Protein AF-0000000074473625 (afdb_homodimer)

Radius of gyration: 20.92 Å; Cα contacts (8 Å, |Δi|>4): 698; chains: 2; bounding box: 48×66×51 Å

Secondary structure (DSSP, 8-state):
---SSHHHHHHHT-EEEEEEEEEEETTSPPPEEEEEEEEEEEPPTTSSS--EEEEEEEEETTEEEEEEEEEE-TTSSEEEEEETTTEEEEEEEEE-TTS-EEEEEE-TTS-EEEEEEEEEETTEEEEEEEEEETTEEEEEEEEEEEE-----/---SSHHHHHHHT-EEEEEEEEEEETTSPPPEEEEEEEEEEEPPTTSSS--EEEEEEEEETTEEEEEEEEEE-TTSSEEEEEETTTEEEEEEEEE-TTS-EEEEEE-TTS-EEEEEEEEEETTEEEEEEEEEETTEEEEEEEEEEEE-----

Nearest PDB structures (foldseek):
  3bdr-assembly1_A-2  TM=7.628E-01  e=2.185E-09  Synechococcus elongatus
  2o62-assembly2_B  TM=7.357E-01  e=1.057E-05  Nostoc punctiforme PCC 73102
  2o62-assembly1_A  TM=7.410E-01  e=2.495E-05  Nostoc punctiforme PCC 73102
  7sfn-assembly1_B  TM=7.545E-01  e=1.978E-04  Streptomyces avermitilis
  8ah9-assembly1_A  TM=6.131E-01  e=4.667E-04  synthetic construct

Organism: NCBI:txid1188229

pLDDT: mean 89.16, std 11.55, range [40.56, 98.06]

Structure (mmCIF, N/CA/C/O backbone):
data_AF-0000000074473625-model_v1
#
loop_
_entity.id
_entity.type
_entity.pdbx_description
1 polymer 'Chromophore lyase CpcS/CpeS'
#
loop_
_atom_site.group_PDB
_atom_site.id
_atom_site.type_symbol
_atom_site.label_atom_id
_atom_site.label_alt_id
_atom_site.label_comp_id
_atom_site.label_asym_id
_atom_site.label_entity_id
_atom_site.label_seq_id
_atom_site.pdbx_PDB_ins_code
_atom_site.Cartn_x
_atom_site.Cartn_y
_atom_site.Cartn_z
_atom_site.occupancy
_atom_site.B_iso_or_equiv
_atom_site.auth_seq_id
_atom_site.auth_comp_id
_atom_site.auth_asym_id
_atom_site.auth_atom_id
_atom_site.pdbx_PDB_model_num
ATOM 1 N N . MET A 1 1 ? 12.305 -0.037 -15.273 1 77.19 1 MET A N 1
ATOM 2 C CA . MET A 1 1 ? 11.93 -1.25 -15.992 1 77.19 1 MET A CA 1
ATOM 3 C C . MET A 1 1 ? 10.523 -1.125 -16.562 1 77.19 1 MET A C 1
ATOM 5 O O . MET A 1 1 ? 9.609 -0.636 -15.891 1 77.19 1 MET A O 1
ATOM 9 N N . GLU A 1 2 ? 10.375 -1.276 -17.859 1 90 2 GLU A N 1
ATOM 10 C CA . GLU A 1 2 ? 9.086 -1.158 -18.547 1 90 2 GLU A CA 1
ATOM 11 C C . GLU A 1 2 ? 8.656 -2.494 -19.141 1 90 2 GLU A C 1
ATOM 13 O O . GLU A 1 2 ? 9.469 -3.207 -19.734 1 90 2 GLU A O 1
ATOM 18 N N . PHE A 1 3 ? 7.434 -2.877 -18.891 1 94.38 3 PHE A N 1
ATOM 19 C CA . PHE A 1 3 ? 6.859 -4.102 -19.438 1 94.38 3 PHE A CA 1
ATOM 20 C C . PHE A 1 3 ? 6.012 -3.801 -20.672 1 94.38 3 PHE A C 1
ATOM 22 O O . PHE A 1 3 ? 5.062 -3.018 -20.609 1 94.38 3 PHE A O 1
ATOM 29 N N . HIS A 1 4 ? 6.301 -4.492 -21.781 1 94.31 4 HIS A N 1
ATOM 30 C CA . HIS A 1 4 ? 5.582 -4.227 -23.031 1 94.31 4 HIS A CA 1
ATOM 31 C C . HIS A 1 4 ? 4.504 -5.273 -23.281 1 94.31 4 HIS A C 1
ATOM 33 O O . HIS A 1 4 ? 3.631 -5.082 -24.125 1 94.31 4 HIS A O 1
ATOM 39 N N . HIS A 1 5 ? 4.602 -6.348 -22.609 1 93.94 5 HIS A N 1
ATOM 40 C CA . HIS A 1 5 ? 3.605 -7.414 -22.672 1 93.94 5 HIS A CA 1
ATOM 41 C C . HIS A 1 5 ? 3.32 -7.984 -21.281 1 93.94 5 HIS A C 1
ATOM 43 O O . HIS A 1 5 ? 4.23 -8.125 -20.469 1 93.94 5 HIS A O 1
ATOM 49 N N . LEU A 1 6 ? 2.064 -8.406 -21.109 1 94.19 6 LEU A N 1
ATOM 50 C CA . LEU A 1 6 ? 1.668 -8.992 -19.828 1 94.19 6 LEU A CA 1
ATOM 51 C C . LEU A 1 6 ? 2.545 -10.195 -19.484 1 94.19 6 LEU A C 1
ATOM 53 O O . LEU A 1 6 ? 2.859 -10.43 -18.312 1 94.19 6 LEU A O 1
ATOM 57 N N . SER A 1 7 ? 2.928 -10.93 -20.484 1 92.81 7 SER A N 1
ATOM 58 C CA . SER A 1 7 ? 3.736 -12.117 -20.25 1 92.81 7 SER A CA 1
ATOM 59 C C . SER A 1 7 ? 5.062 -11.766 -19.594 1 92.81 7 SER A C 1
ATOM 61 O O . SER A 1 7 ? 5.574 -12.531 -18.766 1 92.81 7 SER A O 1
ATOM 63 N N . GLN A 1 8 ? 5.617 -10.602 -19.953 1 94.25 8 GLN A N 1
ATOM 64 C CA . GLN A 1 8 ? 6.863 -10.148 -19.344 1 94.25 8 GLN A CA 1
ATOM 65 C C . GLN A 1 8 ? 6.672 -9.828 -17.875 1 94.25 8 GLN A C 1
ATOM 67 O O . GLN A 1 8 ? 7.52 -10.164 -17.047 1 94.25 8 GLN A O 1
ATOM 72 N N . LEU A 1 9 ? 5.531 -9.164 -17.609 1 96 9 LEU A N 1
ATOM 73 C CA . LEU A 1 9 ? 5.23 -8.82 -16.219 1 96 9 LEU A CA 1
ATOM 74 C C . LEU A 1 9 ? 5.043 -10.078 -15.375 1 96 9 LEU A C 1
ATOM 76 O O . LEU A 1 9 ? 5.594 -10.188 -14.273 1 96 9 LEU A O 1
ATOM 80 N N . LEU A 1 10 ? 4.289 -11.016 -15.898 1 95.88 10 LEU A N 1
ATOM 81 C CA . LEU A 1 10 ? 4.047 -12.266 -15.18 1 95.88 10 LEU A CA 1
ATOM 82 C C . LEU A 1 10 ? 5.352 -13.016 -14.945 1 95.88 10 LEU A C 1
ATOM 84 O O . LEU A 1 10 ? 5.57 -13.562 -13.859 1 95.88 10 LEU A O 1
ATOM 88 N N . ALA A 1 11 ? 6.199 -12.984 -15.938 1 94.75 11 ALA A N 1
ATOM 89 C CA . ALA A 1 11 ? 7.492 -13.648 -15.805 1 94.75 11 ALA A CA 1
ATOM 90 C C . ALA A 1 11 ? 8.344 -12.977 -14.734 1 94.75 11 ALA A C 1
ATOM 92 O O . ALA A 1 11 ? 9.109 -13.641 -14.031 1 94.75 11 ALA A O 1
ATOM 93 N N . HIS A 1 12 ? 8.203 -11.719 -14.617 1 95.88 12 HIS A N 1
ATOM 94 C CA . HIS A 1 12 ? 8.969 -10.969 -13.625 1 95.88 12 HIS A CA 1
ATOM 95 C C . HIS A 1 12 ? 8.555 -11.352 -12.211 1 95.88 12 HIS A C 1
ATOM 97 O O . HIS A 1 12 ? 9.336 -11.18 -11.266 1 95.88 12 HIS A O 1
ATOM 103 N N . HIS A 1 13 ? 7.34 -11.906 -12.023 1 96.94 13 HIS A N 1
ATOM 104 C CA . HIS A 1 13 ? 6.855 -12.352 -10.727 1 96.94 13 HIS A CA 1
ATOM 105 C C . HIS A 1 13 ? 7.395 -13.742 -10.383 1 96.94 13 HIS A C 1
ATOM 107 O O . HIS A 1 13 ? 7.312 -14.18 -9.234 1 96.94 13 HIS A O 1
ATOM 113 N N . TRP A 1 14 ? 7.98 -14.398 -11.414 1 96.44 14 TRP A N 1
ATOM 114 C CA . TRP A 1 14 ? 8.461 -15.75 -11.148 1 96.44 14 TRP A CA 1
ATOM 115 C C . TRP A 1 14 ? 9.539 -15.75 -10.078 1 96.44 14 TRP A C 1
ATOM 117 O O . TRP A 1 14 ? 10.289 -14.773 -9.938 1 96.44 14 TRP A O 1
ATOM 127 N N . GLY A 1 15 ? 9.586 -16.906 -9.336 1 96 15 GLY A N 1
ATOM 128 C CA . GLY A 1 15 ? 10.625 -17.094 -8.328 1 96 15 GLY A CA 1
ATOM 129 C C . GLY A 1 15 ? 10.062 -17.438 -6.957 1 96 15 GLY A C 1
ATOM 130 O O . GLY A 1 15 ? 8.883 -17.75 -6.824 1 96 15 GLY A O 1
ATOM 131 N N . THR A 1 16 ? 10.969 -17.516 -6.023 1 96.12 16 THR A N 1
ATOM 132 C CA . THR A 1 16 ? 10.602 -17.797 -4.637 1 96.12 16 THR A CA 1
ATOM 133 C C . THR A 1 16 ? 10.664 -16.516 -3.803 1 96.12 16 THR A C 1
ATOM 135 O O . THR A 1 16 ? 11.648 -15.773 -3.863 1 96.12 16 THR A O 1
ATOM 138 N N . TRP A 1 17 ? 9.594 -16.266 -3.09 1 96.06 17 TRP A N 1
ATOM 139 C CA . TRP A 1 17 ? 9.438 -15.031 -2.344 1 96.06 17 TRP A CA 1
ATOM 140 C C . TRP A 1 17 ? 9.203 -15.312 -0.863 1 96.06 17 TRP A C 1
ATOM 142 O O . TRP A 1 17 ? 8.383 -16.172 -0.511 1 96.06 17 TRP A O 1
ATOM 152 N N . ILE A 1 18 ? 9.938 -14.625 0.048 1 93.5 18 ILE A N 1
ATOM 153 C CA . ILE A 1 18 ? 9.617 -14.594 1.47 1 93.5 18 ILE A CA 1
ATOM 154 C C . ILE A 1 18 ? 8.578 -13.508 1.737 1 93.5 18 ILE A C 1
ATOM 156 O O . ILE A 1 18 ? 8.859 -12.32 1.554 1 93.5 18 ILE A O 1
ATOM 160 N N . CYS A 1 19 ? 7.387 -13.891 2.178 1 94.69 19 CYS A N 1
ATOM 161 C CA . CYS A 1 19 ? 6.246 -12.992 2.26 1 94.69 19 CYS A CA 1
ATOM 162 C C . CYS A 1 19 ? 5.906 -12.672 3.711 1 94.69 19 CYS A C 1
ATOM 164 O O . CYS A 1 19 ? 5.871 -13.562 4.559 1 94.69 19 CYS A O 1
ATOM 166 N N . GLN A 1 20 ? 5.727 -11.477 3.986 1 92.12 20 GLN A N 1
ATOM 167 C CA . GLN A 1 20 ? 5.199 -11.008 5.266 1 92.12 20 GLN A CA 1
ATOM 168 C C . GLN A 1 20 ? 3.896 -10.242 5.074 1 92.12 20 GLN A C 1
ATOM 170 O O . GLN A 1 20 ? 3.787 -9.406 4.172 1 92.12 20 GLN A O 1
ATOM 175 N N . ARG A 1 21 ? 2.943 -10.531 5.895 1 93.94 21 ARG A N 1
ATOM 176 C CA . ARG A 1 21 ? 1.618 -9.945 5.754 1 93.94 21 ARG A CA 1
ATOM 177 C C . ARG A 1 21 ? 1.144 -9.336 7.066 1 93.94 21 ARG A C 1
ATOM 179 O O . ARG A 1 21 ? 1.36 -9.914 8.141 1 93.94 21 ARG A O 1
ATOM 186 N N . THR A 1 22 ? 0.56 -8.195 7.023 1 92.94 22 THR A N 1
ATOM 187 C CA . THR A 1 22 ? -0.27 -7.684 8.102 1 92.94 22 THR A CA 1
ATOM 188 C C . THR A 1 22 ? -1.683 -7.387 7.609 1 92.94 22 THR A C 1
ATOM 190 O O . THR A 1 22 ? -1.862 -6.762 6.566 1 92.94 22 THR A O 1
ATOM 193 N N . ARG A 1 23 ? -2.621 -7.828 8.328 1 94.56 23 ARG A N 1
ATOM 194 C CA . ARG A 1 23 ? -4.023 -7.578 8.008 1 94.56 23 ARG A CA 1
ATOM 195 C C . ARG A 1 23 ? -4.707 -6.777 9.109 1 94.56 23 ARG A C 1
ATOM 197 O O . ARG A 1 23 ? -4.574 -7.102 10.289 1 94.56 23 ARG A O 1
ATOM 204 N N . PHE A 1 24 ? -5.355 -5.812 8.695 1 90.62 24 PHE A N 1
ATOM 205 C CA . PHE A 1 24 ? -6.18 -5.016 9.594 1 90.62 24 PHE A CA 1
ATOM 206 C C . PHE A 1 24 ? -7.66 -5.215 9.297 1 90.62 24 PHE A C 1
ATOM 208 O O . PHE A 1 24 ? -8.055 -5.281 8.133 1 90.62 24 PHE A O 1
ATOM 215 N N . TYR A 1 25 ? -8.391 -5.254 10.344 1 91.25 25 TYR A N 1
ATOM 216 C CA . TYR A 1 25 ? -9.836 -5.453 10.203 1 91.25 25 TYR A CA 1
ATOM 217 C C . TYR A 1 25 ? -10.602 -4.211 10.641 1 91.25 25 TYR A C 1
ATOM 219 O O . TYR A 1 25 ? -10.234 -3.561 11.625 1 91.25 25 TYR A O 1
ATOM 227 N N . LEU A 1 26 ? -11.586 -3.922 9.953 1 86.81 26 LEU A N 1
ATOM 228 C CA . LEU A 1 26 ? -12.328 -2.693 10.227 1 86.81 26 LEU A CA 1
ATOM 229 C C . LEU A 1 26 ? -13.289 -2.885 11.398 1 86.81 26 LEU A C 1
ATOM 231 O O . LEU A 1 26 ? -13.805 -1.91 11.945 1 86.81 26 LEU A O 1
ATOM 235 N N . ASP A 1 27 ? -13.508 -4.148 11.828 1 87.88 27 ASP A N 1
ATOM 236 C CA . ASP A 1 27 ? -14.422 -4.395 12.938 1 87.88 27 ASP A CA 1
ATOM 237 C C . ASP A 1 27 ? -13.688 -4.355 14.273 1 87.88 27 ASP A C 1
ATOM 239 O O . ASP A 1 27 ? -14.266 -4.672 15.32 1 87.88 27 ASP A O 1
ATOM 243 N N . GLY A 1 28 ? -12.5 -4.062 14.219 1 84.06 28 GLY A N 1
ATOM 244 C CA . GLY A 1 28 ? -11.75 -3.916 15.461 1 84.06 28 GLY A CA 1
ATOM 245 C C . GLY A 1 28 ? -11 -5.176 15.852 1 84.06 28 GLY A C 1
ATOM 246 O O . GLY A 1 28 ? -10.273 -5.184 16.844 1 84.06 28 GLY A O 1
ATOM 247 N N . THR A 1 29 ? -11.172 -6.266 15.086 1 89.31 29 THR A N 1
ATOM 248 C CA . THR A 1 29 ? -10.367 -7.461 15.32 1 89.31 29 THR A CA 1
ATOM 249 C C . THR A 1 29 ? -8.875 -7.129 15.273 1 89.31 29 THR A C 1
ATOM 251 O O . THR A 1 29 ? -8.43 -6.359 14.414 1 89.31 29 THR A O 1
ATOM 254 N N . PRO A 1 30 ? -8.117 -7.621 16.219 1 88.25 30 PRO A N 1
ATOM 255 C CA . PRO A 1 30 ? -6.676 -7.344 16.219 1 88.25 30 PRO A CA 1
ATOM 256 C C . PRO A 1 30 ? -6.004 -7.723 14.898 1 88.25 30 PRO A C 1
ATOM 258 O O . PRO A 1 30 ? -6.391 -8.703 14.258 1 88.25 30 PRO A O 1
ATOM 261 N N . ALA A 1 31 ? -5.059 -6.887 14.578 1 89.94 31 ALA A N 1
ATOM 262 C CA . ALA A 1 31 ? -4.305 -7.141 13.359 1 89.94 31 ALA A CA 1
ATOM 263 C C . ALA A 1 31 ? -3.697 -8.539 13.367 1 89.94 31 ALA A C 1
ATOM 265 O O . ALA A 1 31 ? -3.275 -9.031 14.422 1 89.94 31 ALA A O 1
ATOM 266 N N . ASN A 1 32 ? -3.705 -9.117 12.234 1 93.44 32 ASN A N 1
ATOM 267 C CA . ASN A 1 32 ? -3.113 -10.43 12.023 1 93.44 32 ASN A CA 1
ATOM 268 C C . ASN A 1 32 ? -1.84 -10.344 11.188 1 93.44 32 ASN A C 1
ATOM 270 O O . ASN A 1 32 ? -1.806 -9.648 10.172 1 93.44 32 ASN A O 1
ATOM 274 N N . HIS A 1 33 ? -0.835 -11.031 11.727 1 89.94 33 HIS A N 1
ATOM 275 C CA . HIS A 1 33 ? 0.441 -11.07 11.023 1 89.94 33 HIS A CA 1
ATOM 276 C C . HIS A 1 33 ? 0.763 -12.484 10.547 1 89.94 33 HIS A C 1
ATOM 278 O O . HIS A 1 33 ? 0.426 -13.461 11.211 1 89.94 33 HIS A O 1
ATOM 284 N N . GLY A 1 34 ? 1.317 -12.547 9.383 1 90.12 34 GLY A N 1
ATOM 285 C CA . GLY A 1 34 ? 1.705 -13.836 8.844 1 90.12 34 GLY A CA 1
ATOM 286 C C . GLY A 1 34 ? 2.971 -13.781 8.008 1 90.12 34 GLY A C 1
ATOM 287 O O . GLY A 1 34 ? 3.357 -12.711 7.531 1 90.12 34 GLY A O 1
ATOM 288 N N . LYS A 1 35 ? 3.619 -14.938 7.957 1 90.12 35 LYS A N 1
ATOM 289 C CA . LYS A 1 35 ? 4.781 -15.148 7.094 1 90.12 35 LYS A CA 1
ATOM 290 C C . LYS A 1 35 ? 4.629 -16.422 6.27 1 90.12 35 LYS A C 1
ATOM 292 O O . LYS A 1 35 ? 4.051 -17.406 6.734 1 90.12 35 LYS A O 1
ATOM 297 N N . ALA A 1 36 ? 5.074 -16.297 5.066 1 93.88 36 ALA A N 1
ATOM 298 C CA . ALA A 1 36 ? 5.035 -17.469 4.203 1 93.88 36 ALA A CA 1
ATOM 299 C C . ALA A 1 36 ? 6.105 -17.391 3.115 1 93.88 36 ALA A C 1
ATOM 301 O O . ALA A 1 36 ? 6.703 -16.344 2.904 1 93.88 36 ALA A O 1
ATOM 302 N N . GLN A 1 37 ? 6.418 -18.531 2.621 1 95.75 37 GLN A N 1
ATOM 303 C CA . GLN A 1 37 ? 7.199 -18.594 1.391 1 95.75 37 GLN A CA 1
ATOM 304 C C . GLN A 1 37 ? 6.309 -18.859 0.183 1 95.75 37 GLN A C 1
ATOM 306 O O . GLN A 1 37 ? 5.473 -19.766 0.213 1 95.75 37 GLN A O 1
ATOM 311 N N . LEU A 1 38 ? 6.336 -18.047 -0.829 1 96.75 38 LEU A N 1
ATOM 312 C CA . LEU A 1 38 ? 5.535 -18.172 -2.041 1 96.75 38 LEU A CA 1
ATOM 313 C C . LEU A 1 38 ? 6.41 -18.531 -3.236 1 96.75 38 LEU A C 1
ATOM 315 O O . LEU A 1 38 ? 7.43 -17.891 -3.482 1 96.75 38 LEU A O 1
ATOM 319 N N . 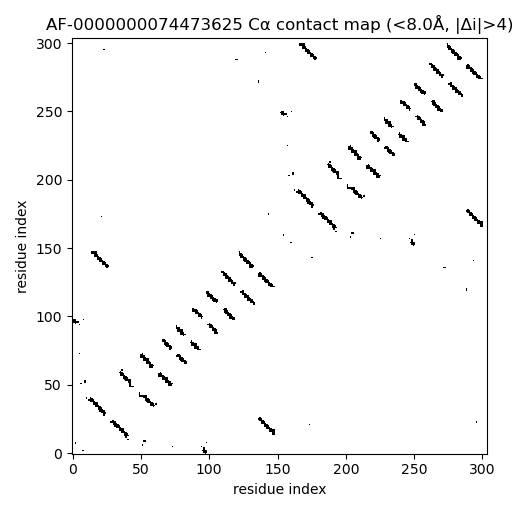GLU A 1 39 ? 6.121 -19.562 -3.867 1 96.38 39 GLU A N 1
ATOM 320 C CA . GLU A 1 39 ? 6.762 -19.906 -5.129 1 96.38 39 GLU A CA 1
ATOM 321 C C . GLU A 1 39 ? 5.848 -19.625 -6.316 1 96.38 39 GLU A C 1
ATOM 323 O O . GLU A 1 39 ? 4.703 -20.094 -6.348 1 96.38 39 GLU A O 1
ATOM 328 N N . ILE A 1 40 ? 6.289 -18.875 -7.312 1 96.5 40 ILE A N 1
ATOM 329 C CA . ILE A 1 40 ? 5.543 -18.531 -8.516 1 96.5 40 ILE A CA 1
ATOM 330 C C . ILE A 1 40 ? 6.277 -19.047 -9.75 1 96.5 40 ILE A C 1
ATOM 332 O O . ILE A 1 40 ? 7.445 -18.734 -9.969 1 96.5 40 ILE A O 1
ATOM 336 N N . THR A 1 41 ? 5.672 -19.859 -10.562 1 94.31 41 THR A N 1
ATOM 337 C CA . THR A 1 41 ? 6.246 -20.406 -11.789 1 94.31 41 THR A CA 1
ATOM 338 C C . THR A 1 41 ? 5.27 -20.281 -12.953 1 94.31 41 THR A C 1
ATOM 340 O O . THR A 1 41 ? 4.09 -19.969 -12.75 1 94.31 41 THR A O 1
ATOM 343 N N . GLY A 1 42 ? 5.805 -20.312 -14.188 1 92.56 42 GLY A N 1
ATOM 344 C CA . GLY A 1 42 ? 4.938 -20.375 -15.352 1 92.56 42 GLY A CA 1
ATOM 345 C C . GLY A 1 42 ? 4.137 -21.656 -15.43 1 92.56 42 GLY A C 1
ATOM 346 O O . GLY A 1 42 ? 4.43 -22.625 -14.719 1 92.56 42 GLY A O 1
ATOM 347 N N . LEU A 1 43 ? 3.143 -21.562 -16.266 1 87 43 LEU A N 1
ATOM 348 C CA . LEU A 1 43 ? 2.377 -22.781 -16.531 1 87 43 LEU A CA 1
ATOM 349 C C . LEU A 1 43 ? 3.066 -23.641 -17.578 1 87 43 LEU A C 1
ATOM 351 O O . LEU A 1 43 ? 3.682 -23.125 -18.5 1 87 43 LEU A O 1
ATOM 355 N N . SER A 1 44 ? 3.287 -24.953 -17.328 1 73.44 44 SER A N 1
ATOM 356 C CA . SER A 1 44 ? 3.916 -25.906 -18.25 1 73.44 44 SER A CA 1
ATOM 357 C C . SER A 1 44 ? 3.244 -25.875 -19.609 1 73.44 44 SER A C 1
ATOM 359 O O . SER A 1 44 ? 2.021 -25.734 -19.719 1 73.44 44 SER A O 1
ATOM 361 N N . PRO A 1 45 ? 4.141 -25.625 -20.703 1 61.16 45 PRO A N 1
ATOM 362 C CA . PRO A 1 45 ? 3.652 -25.594 -22.078 1 61.16 45 PRO A CA 1
ATOM 363 C C . PRO A 1 45 ? 2.869 -26.844 -22.453 1 61.16 45 PRO A C 1
ATOM 365 O O . PRO A 1 45 ? 2.295 -26.922 -23.547 1 61.16 45 PRO A O 1
ATOM 368 N N . ASP A 1 46 ? 3.135 -28.016 -21.797 1 55.38 46 ASP A N 1
ATOM 369 C CA . ASP A 1 46 ? 2.59 -29.219 -22.406 1 55.38 46 ASP A CA 1
ATOM 370 C C . ASP A 1 46 ? 1.229 -28.953 -23.047 1 55.38 46 ASP A C 1
ATOM 372 O O . ASP A 1 46 ? 0.728 -29.766 -23.828 1 55.38 46 ASP A O 1
ATOM 376 N N . HIS A 1 47 ? 0.461 -27.859 -22.609 1 49.66 47 HIS A N 1
ATOM 377 C CA . HIS A 1 47 ? -0.843 -27.766 -23.266 1 49.66 47 HIS A CA 1
ATOM 378 C C . HIS A 1 47 ? -0.879 -26.625 -24.281 1 49.66 47 HIS A C 1
ATOM 380 O O . HIS A 1 47 ? -0.06 -25.703 -24.219 1 49.66 47 HIS A O 1
ATOM 386 N N . ALA A 1 48 ? -1.636 -26.734 -25.547 1 50.84 48 ALA A N 1
ATOM 387 C CA . ALA A 1 48 ? -1.854 -25.75 -26.609 1 50.84 48 ALA A CA 1
ATOM 388 C C . ALA A 1 48 ? -1.641 -24.328 -26.094 1 50.84 48 ALA A C 1
ATOM 390 O O . ALA A 1 48 ? -1.644 -24.094 -24.875 1 50.84 48 ALA A O 1
ATOM 391 N N . PRO A 1 49 ? -1.508 -23.406 -27.016 1 52.22 49 PRO A N 1
ATOM 392 C CA . PRO A 1 49 ? -0.84 -22.219 -26.469 1 52.22 49 PRO A CA 1
ATOM 393 C C . PRO A 1 49 ? -1.158 -21.984 -25 1 52.22 49 PRO A C 1
ATOM 395 O O . PRO A 1 49 ? -2.328 -21.969 -24.609 1 52.22 49 PRO A O 1
ATOM 398 N N . PRO A 1 50 ? -0.213 -22.406 -24.203 1 56.38 50 PRO A N 1
ATOM 399 C CA . PRO A 1 50 ? -0.538 -22.344 -22.781 1 56.38 50 PRO A CA 1
ATOM 400 C C . PRO A 1 50 ? -1.111 -20.984 -22.359 1 56.38 50 PRO A C 1
ATOM 402 O O . PRO A 1 50 ? -0.693 -19.953 -22.891 1 56.38 50 PRO A O 1
ATOM 405 N N . PRO A 1 51 ? -2.43 -21.016 -21.922 1 64.5 51 PRO A N 1
ATOM 406 C CA . PRO A 1 51 ? -2.951 -19.75 -21.422 1 64.5 51 PRO A CA 1
ATOM 407 C C . PRO A 1 51 ? -1.925 -18.984 -20.594 1 64.5 51 PRO A C 1
ATOM 409 O O . PRO A 1 51 ? -1.069 -19.594 -19.938 1 64.5 51 PRO A O 1
ATOM 412 N N . LEU A 1 52 ? -1.644 -17.844 -21.078 1 87.31 52 LEU A N 1
ATOM 413 C CA . LEU A 1 52 ? -0.827 -16.969 -20.234 1 87.31 52 LEU A CA 1
ATOM 414 C C . LEU A 1 52 ? -1.251 -17.062 -18.766 1 87.31 52 LEU A C 1
ATOM 416 O O . LEU A 1 52 ? -2.408 -16.797 -18.438 1 87.31 52 LEU A O 1
ATOM 420 N N . GLY A 1 53 ? -0.358 -17.844 -18 1 92.81 53 GLY A N 1
ATOM 421 C CA . GLY A 1 53 ? -0.733 -18.016 -16.609 1 92.81 53 GLY A CA 1
ATOM 422 C C . GLY A 1 53 ? 0.454 -18.266 -15.695 1 92.81 53 GLY A C 1
ATOM 423 O O . GLY A 1 53 ? 1.601 -18.266 -16.141 1 92.81 53 GLY A O 1
ATOM 424 N N . ILE A 1 54 ? 0.138 -18.328 -14.414 1 94.69 54 ILE A N 1
ATOM 425 C CA . ILE A 1 54 ? 1.143 -18.594 -13.391 1 94.69 54 ILE A CA 1
ATOM 426 C C . ILE A 1 54 ? 0.597 -19.609 -12.391 1 94.69 54 ILE A C 1
ATOM 428 O O . ILE A 1 54 ? -0.617 -19.703 -12.195 1 94.69 54 ILE A O 1
ATOM 432 N N . LEU A 1 55 ? 1.539 -20.391 -11.836 1 93.81 55 LEU A N 1
ATOM 433 C CA . LEU A 1 55 ? 1.279 -21.281 -10.703 1 93.81 55 LEU A CA 1
ATOM 434 C C . LEU A 1 55 ? 1.847 -20.703 -9.414 1 93.81 55 LEU A C 1
ATOM 436 O O . LEU A 1 55 ? 3.029 -20.359 -9.352 1 93.81 55 LEU A O 1
ATOM 440 N N . LEU A 1 56 ? 1.001 -20.484 -8.406 1 95.69 56 LEU A N 1
ATOM 441 C CA . LEU A 1 56 ? 1.4 -20.031 -7.078 1 95.69 56 LEU A CA 1
ATOM 442 C C . LEU A 1 56 ? 1.351 -21.172 -6.07 1 95.69 56 LEU A C 1
ATOM 444 O O . LEU A 1 56 ? 0.351 -21.891 -5.988 1 95.69 56 LEU A O 1
ATOM 448 N N . THR A 1 57 ? 2.436 -21.375 -5.348 1 93.38 57 THR A N 1
ATOM 449 C CA . THR A 1 57 ? 2.492 -22.328 -4.246 1 93.38 57 THR A CA 1
ATOM 450 C C . THR A 1 57 ? 3.027 -21.672 -2.98 1 93.38 57 THR A C 1
ATOM 452 O O . THR A 1 57 ? 4.039 -20.969 -3.021 1 93.38 57 THR A O 1
ATOM 455 N N . TRP A 1 58 ? 2.35 -21.812 -1.899 1 94.06 58 TRP A N 1
ATOM 456 C CA . TRP A 1 58 ? 2.857 -21.172 -0.685 1 94.0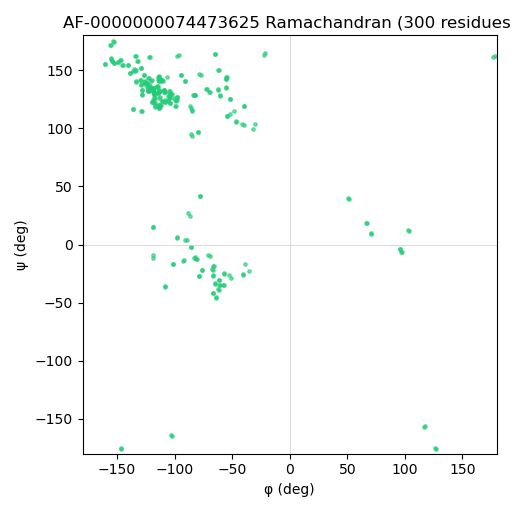6 58 TRP A CA 1
ATOM 457 C C . TRP A 1 58 ? 3.07 -22.203 0.416 1 94.06 58 TRP A C 1
ATOM 459 O O . TRP A 1 58 ? 2.357 -23.219 0.482 1 94.06 58 TRP A O 1
ATOM 469 N N . HIS A 1 59 ? 4.121 -21.938 1.12 1 92.75 59 HIS A N 1
ATOM 470 C CA . HIS A 1 59 ? 4.633 -22.797 2.189 1 92.75 59 HIS A CA 1
ATOM 471 C C . HIS A 1 59 ? 4.637 -22.062 3.525 1 92.75 59 HIS A C 1
ATOM 473 O O . HIS A 1 59 ? 4.961 -20.875 3.584 1 92.75 59 HIS A O 1
ATOM 479 N N . GLU A 1 60 ? 4.191 -22.625 4.555 1 88.31 60 GLU A N 1
ATOM 480 C CA . GLU A 1 60 ? 4.344 -22.141 5.922 1 88.31 60 GLU A CA 1
ATOM 481 C C . GLU A 1 60 ? 5.215 -23.078 6.746 1 88.31 60 GLU A C 1
ATOM 483 O O . GLU A 1 60 ? 5 -24.297 6.742 1 88.31 60 GLU A O 1
ATOM 488 N N . ASN A 1 61 ? 6.145 -22.453 7.406 1 84.56 61 ASN A N 1
ATOM 489 C CA . ASN A 1 61 ? 7.094 -23.281 8.148 1 84.56 61 ASN A CA 1
ATOM 490 C C . ASN A 1 61 ? 7.695 -24.375 7.273 1 84.56 61 ASN A C 1
ATOM 492 O O . ASN A 1 61 ? 7.715 -25.547 7.66 1 84.56 61 ASN A O 1
ATOM 496 N N . ASN A 1 62 ? 7.977 -23.984 5.992 1 77.5 62 ASN A N 1
ATOM 497 C CA . ASN A 1 62 ? 8.664 -24.797 4.996 1 77.5 62 ASN A CA 1
ATOM 498 C C . ASN A 1 62 ? 7.785 -25.953 4.508 1 77.5 62 ASN A C 1
ATOM 500 O O . ASN A 1 62 ? 8.297 -26.953 3.996 1 77.5 62 ASN A O 1
ATOM 504 N N . ARG A 1 63 ? 6.484 -26 4.848 1 85.81 63 ARG A N 1
ATOM 505 C CA . ARG A 1 63 ? 5.543 -27 4.34 1 85.81 63 ARG A CA 1
ATOM 506 C C . ARG A 1 63 ? 4.547 -26.359 3.375 1 85.81 63 ARG A C 1
ATOM 508 O O . ARG A 1 63 ? 4.07 -25.25 3.609 1 85.81 63 ARG A O 1
ATOM 515 N N . PRO A 1 64 ? 4.395 -27.062 2.234 1 82.31 64 PRO A N 1
ATOM 516 C CA . PRO A 1 64 ? 3.379 -26.547 1.315 1 82.31 64 PRO A CA 1
ATOM 517 C C . PRO A 1 64 ? 1.981 -26.516 1.933 1 82.31 64 PRO A C 1
ATOM 519 O O . PRO A 1 64 ? 1.554 -27.5 2.539 1 82.31 64 PRO A O 1
ATOM 522 N N . VAL A 1 65 ? 1.337 -25.531 1.918 1 85.56 65 VAL A N 1
ATOM 523 C CA . VAL A 1 65 ? 0.024 -25.453 2.551 1 85.56 65 VAL A CA 1
ATOM 524 C C . VAL A 1 65 ? -1.039 -25.141 1.502 1 85.56 65 VAL A C 1
ATOM 526 O O . VAL A 1 65 ? -2.238 -25.266 1.765 1 85.56 65 VAL A O 1
ATOM 529 N N . GLY A 1 66 ? -0.619 -24.812 0.244 1 89.25 66 GLY A N 1
ATOM 530 C CA . GLY A 1 66 ? -1.632 -24.531 -0.762 1 89.25 66 GLY A CA 1
ATOM 531 C C . GLY A 1 66 ? -1.048 -24.094 -2.094 1 89.25 66 GLY A C 1
ATOM 532 O O . GLY A 1 66 ? 0.147 -23.812 -2.191 1 89.25 66 GLY A O 1
ATOM 533 N N . SER A 1 67 ? -1.849 -24.188 -3.152 1 91.56 67 SER A N 1
ATOM 534 C CA . SER A 1 67 ? -1.466 -23.719 -4.484 1 91.56 67 SER A CA 1
ATOM 535 C C . SER A 1 67 ? -2.68 -23.25 -5.273 1 91.56 67 SER A C 1
ATOM 537 O O . SER A 1 67 ? -3.814 -23.609 -4.957 1 91.56 67 SER A O 1
ATOM 539 N N . THR A 1 68 ? -2.465 -22.453 -6.18 1 91.94 68 THR A N 1
ATOM 540 C CA . THR A 1 68 ? -3.492 -22 -7.113 1 91.94 68 THR A CA 1
ATOM 541 C C . THR A 1 68 ? -2.873 -21.609 -8.453 1 91.94 68 THR A C 1
ATOM 543 O O . THR A 1 68 ? -1.67 -21.344 -8.531 1 91.94 68 THR A O 1
ATOM 546 N N . THR A 1 69 ? -3.688 -21.656 -9.492 1 92.38 69 THR A N 1
ATOM 547 C CA . THR A 1 69 ? -3.254 -21.156 -10.797 1 92.38 69 THR A CA 1
ATOM 548 C C . THR A 1 69 ? -4.074 -19.953 -11.227 1 92.38 69 THR A C 1
ATOM 550 O O . THR A 1 69 ? -5.285 -19.906 -11 1 92.38 69 THR A O 1
ATOM 553 N N . LEU A 1 70 ? -3.416 -19 -11.727 1 93.62 70 LEU A N 1
ATOM 554 C CA . LEU A 1 70 ? -4.074 -17.891 -12.414 1 93.62 70 LEU A CA 1
ATOM 555 C C . LEU A 1 70 ? -3.832 -17.969 -13.922 1 93.62 70 LEU A C 1
ATOM 557 O O . LEU A 1 70 ? -2.693 -18.141 -14.359 1 93.62 70 LEU A O 1
ATOM 561 N N . THR A 1 71 ? -4.883 -17.844 -14.688 1 92.5 71 THR A N 1
ATOM 562 C CA . THR A 1 71 ? -4.789 -17.781 -16.141 1 92.5 71 THR A CA 1
ATOM 563 C C . THR A 1 71 ? -5.406 -16.484 -16.656 1 92.5 71 THR A C 1
ATOM 565 O O . THR A 1 71 ? -6.488 -16.078 -16.219 1 92.5 71 THR A O 1
ATOM 568 N N . PHE A 1 72 ? -4.746 -15.875 -17.578 1 93.69 72 PHE A N 1
ATOM 569 C CA . PHE A 1 72 ? -5.145 -14.555 -18.047 1 93.69 72 PHE A CA 1
ATOM 570 C C . PHE A 1 72 ? -5.559 -14.617 -19.516 1 93.69 72 PHE A C 1
ATOM 572 O O . PHE A 1 72 ? -4.887 -15.242 -20.344 1 93.69 72 PHE A O 1
ATOM 579 N N . ASP A 1 73 ? -6.625 -13.984 -19.781 1 90.69 73 ASP A N 1
ATOM 580 C CA . ASP A 1 73 ? -7.078 -13.812 -21.172 1 90.69 73 ASP A CA 1
ATOM 581 C C . ASP A 1 73 ? -6.434 -12.586 -21.797 1 90.69 73 ASP A C 1
ATOM 583 O O . ASP A 1 73 ? -6.629 -11.461 -21.344 1 90.69 73 ASP A O 1
ATOM 587 N N . LEU A 1 74 ? -5.695 -12.68 -22.812 1 85.56 74 LEU A N 1
ATOM 588 C CA . LEU A 1 74 ? -4.969 -11.57 -23.422 1 85.56 74 LEU A CA 1
ATOM 589 C C . LEU A 1 74 ? -5.91 -10.688 -24.234 1 85.56 74 LEU A C 1
ATOM 591 O O . LEU A 1 74 ? -5.59 -9.531 -24.531 1 85.56 74 LEU A O 1
ATOM 595 N N . ASP A 1 75 ? -7.031 -11.219 -24.641 1 87.25 75 ASP A N 1
ATOM 596 C CA . ASP A 1 75 ? -7.973 -10.5 -25.484 1 87.25 75 ASP A CA 1
ATOM 597 C C . ASP A 1 75 ? -9.023 -9.773 -24.656 1 87.25 75 ASP A C 1
ATOM 599 O O . ASP A 1 75 ? -9.828 -9.016 -25.188 1 87.25 75 ASP A O 1
ATOM 603 N N . SER A 1 76 ? -9.055 -10.141 -23.453 1 89.75 76 SER A N 1
ATOM 604 C CA . SER A 1 76 ? -9.984 -9.492 -22.531 1 89.75 76 SER A CA 1
ATOM 605 C C . SER A 1 76 ? -9.352 -9.273 -21.172 1 89.75 76 SER A C 1
ATOM 607 O O . SER A 1 76 ? -8.391 -9.953 -20.797 1 89.75 76 SER A O 1
ATOM 609 N N . PRO A 1 77 ? -9.781 -8.328 -20.422 1 92.94 77 PRO A N 1
ATOM 610 C CA . PRO A 1 77 ? -9.25 -8.07 -19.078 1 92.94 77 PRO A CA 1
ATOM 611 C C . PRO A 1 77 ? -9.789 -9.047 -18.047 1 92.94 77 PRO A C 1
ATOM 613 O O . PRO A 1 77 ? -10.211 -8.625 -16.969 1 92.94 77 PRO A O 1
ATOM 616 N N . GLN A 1 78 ? -9.859 -10.344 -18.469 1 94.62 78 GLN A N 1
ATOM 617 C CA . GLN A 1 78 ? -10.383 -11.375 -17.578 1 94.62 78 GLN A CA 1
ATOM 618 C C . GLN A 1 78 ? -9.289 -12.383 -17.203 1 94.62 78 GLN A C 1
ATOM 620 O O . GLN A 1 78 ? -8.375 -12.633 -18 1 94.62 78 GLN A O 1
ATOM 625 N N . PHE A 1 79 ? -9.375 -12.836 -15.969 1 93.38 79 PHE A N 1
ATOM 626 C CA . PHE A 1 79 ? -8.523 -13.945 -15.555 1 93.38 79 PHE A CA 1
ATOM 627 C C . PHE A 1 79 ? -9.328 -14.984 -14.781 1 93.38 79 PHE A C 1
ATOM 629 O O . PHE A 1 79 ? -10.469 -14.734 -14.398 1 93.38 79 PHE A O 1
ATOM 636 N N . SER A 1 80 ? -8.734 -16.172 -14.688 1 91.94 80 SER A N 1
ATOM 637 C CA . SER A 1 80 ? -9.328 -17.266 -13.922 1 91.94 80 SER A CA 1
ATOM 638 C C . SER A 1 80 ? -8.375 -17.781 -12.852 1 91.94 80 SER A C 1
ATOM 640 O O . SER A 1 80 ? -7.172 -17.906 -13.094 1 91.94 80 SER A O 1
ATOM 642 N N . GLN A 1 81 ? -8.859 -17.938 -11.719 1 92.56 81 GLN A N 1
ATOM 643 C CA . GLN A 1 81 ? -8.125 -18.562 -10.633 1 92.56 81 GLN A CA 1
ATOM 644 C C . GLN A 1 81 ? -8.641 -19.984 -10.367 1 92.56 81 GLN A C 1
ATOM 646 O O . GLN A 1 81 ? -9.836 -20.172 -10.148 1 92.56 81 GLN A O 1
ATOM 651 N N . ASN A 1 82 ? -7.738 -20.891 -10.438 1 86.12 82 ASN A N 1
ATOM 652 C CA . ASN A 1 82 ? -8.094 -22.297 -10.203 1 86.12 82 ASN A CA 1
ATOM 653 C C . ASN A 1 82 ? -7.469 -22.812 -8.914 1 86.12 82 ASN A C 1
ATOM 655 O O . ASN A 1 82 ? -6.273 -22.625 -8.672 1 86.12 82 ASN A O 1
ATOM 659 N N . HIS A 1 83 ? -8.469 -23.188 -8.133 1 72.88 83 HIS A N 1
ATOM 660 C CA . HIS A 1 83 ? -7.996 -23.828 -6.902 1 72.88 83 HIS A CA 1
ATOM 661 C C . HIS A 1 83 ? -7.863 -25.328 -7.074 1 72.88 83 HIS A C 1
ATOM 663 O O . HIS A 1 83 ? -8.477 -25.922 -7.969 1 72.88 83 HIS A O 1
ATOM 669 N N . ARG A 1 84 ? -6.855 -26.047 -6.547 1 61.47 84 ARG A N 1
ATOM 670 C CA . ARG A 1 84 ? -6.59 -27.484 -6.652 1 61.47 84 ARG A CA 1
ATOM 671 C C . ARG A 1 84 ? -7.883 -28.281 -6.539 1 61.47 84 ARG A C 1
ATOM 673 O O . ARG A 1 84 ? -7.988 -29.375 -7.098 1 61.47 84 ARG A O 1
ATOM 680 N N . ALA A 1 85 ? -8.852 -27.766 -5.906 1 57.5 85 ALA A N 1
ATOM 681 C CA . ALA A 1 85 ? -10.055 -28.594 -5.82 1 57.5 85 ALA A CA 1
ATOM 682 C C . ALA A 1 85 ? -10.953 -28.391 -7.031 1 57.5 85 ALA A C 1
ATOM 684 O O . ALA A 1 85 ? -12.156 -28.656 -6.973 1 57.5 85 ALA A O 1
ATOM 685 N N . ASP A 1 86 ? -10.391 -28 -8.055 1 59.81 86 ASP A N 1
ATOM 686 C CA . ASP A 1 86 ? -11.07 -27.922 -9.344 1 59.81 86 ASP A CA 1
ATOM 687 C C . ASP A 1 86 ? -12.164 -26.859 -9.32 1 59.81 86 ASP A C 1
ATOM 689 O O . ASP A 1 86 ? -13.242 -27.062 -9.891 1 59.81 86 ASP A O 1
ATOM 693 N N . THR A 1 87 ? -12.117 -25.984 -8.422 1 69.56 87 THR A N 1
ATOM 694 C CA . THR A 1 87 ? -13.023 -24.844 -8.516 1 69.56 87 THR A CA 1
ATOM 695 C C . THR A 1 87 ? -12.32 -23.641 -9.133 1 69.56 87 THR A C 1
ATOM 697 O O . THR A 1 87 ? -11.125 -23.438 -8.898 1 69.56 87 THR A O 1
ATOM 700 N N . SER A 1 88 ? -12.992 -23.172 -10.234 1 79.25 88 SER A N 1
ATOM 701 C CA . SER A 1 88 ? -12.461 -21.984 -10.898 1 79.25 88 SER A CA 1
ATOM 702 C C . SER A 1 88 ? -13.297 -20.75 -10.586 1 79.25 88 SER A C 1
ATOM 704 O O . SER A 1 88 ? -14.516 -20.844 -10.438 1 79.25 88 SER A O 1
ATOM 706 N N . GLN A 1 89 ? -12.594 -19.734 -10.227 1 88.5 89 GLN A N 1
ATOM 707 C CA . GLN A 1 89 ? -13.242 -18.438 -10.047 1 88.5 89 GLN A CA 1
ATOM 708 C C . GLN A 1 89 ? -12.68 -17.391 -11.008 1 88.5 89 GLN A C 1
ATOM 710 O O . GLN A 1 89 ? -11.469 -17.312 -11.211 1 88.5 89 GLN A O 1
ATOM 715 N N . GLY A 1 90 ? -13.648 -16.672 -11.641 1 92.44 90 GLY A N 1
ATOM 716 C CA . GLY A 1 90 ? -13.258 -15.648 -12.594 1 92.44 90 GLY A CA 1
ATOM 717 C C . GLY A 1 90 ? -13.164 -14.266 -11.984 1 92.44 90 GLY A C 1
ATOM 718 O O . GLY A 1 90 ? -13.906 -13.945 -11.047 1 92.44 90 GLY A O 1
ATOM 719 N N . GLY A 1 91 ? -12.195 -13.492 -12.516 1 95.81 91 GLY A N 1
ATOM 720 C CA . GLY A 1 91 ? -12.055 -12.109 -12.086 1 95.81 91 GLY A CA 1
ATOM 721 C C . GLY A 1 91 ? -11.586 -11.188 -13.195 1 95.81 91 GLY A C 1
ATOM 722 O O . GLY A 1 91 ? -11.555 -11.578 -14.367 1 95.81 91 GLY A O 1
ATOM 723 N N . HIS A 1 92 ? -11.352 -9.969 -12.875 1 97.25 92 HIS A N 1
ATOM 724 C CA . HIS A 1 92 ? -10.883 -8.93 -13.781 1 97.25 92 HIS A CA 1
ATOM 725 C C . HIS A 1 92 ? -9.477 -8.477 -13.414 1 97.25 92 HIS A C 1
ATOM 727 O O . HIS A 1 92 ? -9.102 -8.477 -12.234 1 97.25 92 HIS A O 1
ATOM 733 N N . TYR A 1 93 ? -8.703 -8.156 -14.469 1 97.31 93 TYR A N 1
ATOM 734 C CA . TYR A 1 93 ? -7.375 -7.633 -14.164 1 97.31 93 TYR A CA 1
ATOM 735 C C . TYR A 1 93 ? -7.066 -6.414 -15.023 1 97.31 93 TYR A C 1
ATOM 737 O O . TYR A 1 93 ? -7.656 -6.234 -16.094 1 97.31 93 TYR A O 1
ATOM 745 N N . THR A 1 94 ? -6.277 -5.555 -14.523 1 96.88 94 THR A N 1
ATOM 746 C CA . THR A 1 94 ? -5.625 -4.473 -15.25 1 96.88 94 THR A CA 1
ATOM 747 C C . THR A 1 94 ? -4.125 -4.457 -14.977 1 96.88 94 THR A C 1
ATOM 749 O O . THR A 1 94 ? -3.668 -5.008 -13.969 1 96.88 94 THR A O 1
ATOM 752 N N . TRP A 1 95 ? -3.344 -3.998 -15.859 1 95.75 95 TRP A N 1
ATOM 753 C CA . TRP A 1 95 ? -1.905 -3.873 -15.656 1 95.75 95 TRP A CA 1
ATOM 754 C C . TRP A 1 95 ? -1.354 -2.656 -16.391 1 95.75 95 TRP A C 1
ATOM 756 O O . TRP A 1 95 ? -2.027 -2.086 -17.25 1 95.75 95 TRP A O 1
ATOM 766 N N . SER A 1 96 ? -0.26 -2.213 -15.969 1 95.62 96 SER A N 1
ATOM 767 C CA . SER A 1 96 ? 0.396 -1.07 -16.594 1 95.62 96 SER A CA 1
ATOM 768 C C . SER A 1 96 ? 1.793 -1.436 -17.078 1 95.62 96 SER A C 1
ATOM 770 O O . SER A 1 96 ? 2.389 -2.406 -16.609 1 95.62 96 SER A O 1
ATOM 772 N N . LYS A 1 97 ? 2.264 -0.667 -17.922 1 94.56 97 LYS A N 1
ATOM 773 C CA . LYS A 1 97 ? 3.613 -0.868 -18.453 1 94.56 97 LYS A CA 1
ATOM 774 C C . LYS A 1 97 ? 4.66 -0.659 -17.359 1 94.56 97 LYS A C 1
ATOM 776 O O . LYS A 1 97 ? 5.789 -1.132 -17.469 1 94.56 97 LYS A O 1
ATOM 781 N N . THR A 1 98 ? 4.238 0.04 -16.25 1 90.62 98 THR A N 1
ATOM 782 C CA . THR A 1 98 ? 5.176 0.284 -15.156 1 90.62 98 THR A CA 1
ATOM 783 C C . THR A 1 98 ? 5.195 -0.893 -14.188 1 90.62 98 THR A C 1
ATOM 785 O O . THR A 1 98 ? 5.934 -0.879 -13.203 1 90.62 98 THR A O 1
ATOM 788 N N . GLY A 1 99 ? 4.363 -1.878 -14.453 1 94.5 99 GLY A N 1
ATOM 789 C CA . GLY A 1 99 ? 4.48 -3.133 -13.727 1 94.5 99 GLY A CA 1
ATOM 790 C C . GLY A 1 99 ? 3.439 -3.291 -12.641 1 94.5 99 GLY A C 1
ATOM 791 O O . GLY A 1 99 ? 3.561 -4.168 -11.781 1 94.5 99 GLY A O 1
ATOM 792 N N . VAL A 1 100 ? 2.418 -2.428 -12.656 1 95.56 100 VAL A N 1
ATOM 793 C CA . VAL A 1 100 ? 1.34 -2.568 -11.68 1 95.56 100 VAL A CA 1
ATOM 794 C C . VAL A 1 100 ? 0.327 -3.598 -12.172 1 95.56 100 VAL A C 1
ATOM 796 O O . VAL A 1 100 ? -0.073 -3.574 -13.344 1 95.56 100 VAL A O 1
ATOM 799 N N . LEU A 1 101 ? -0.012 -4.555 -11.367 1 97.56 101 LEU A N 1
ATOM 800 C CA . LEU A 1 101 ? -1.049 -5.543 -11.633 1 97.56 101 LEU A CA 1
ATOM 801 C C . LEU A 1 101 ? -2.168 -5.453 -10.602 1 97.56 101 LEU A C 1
ATOM 803 O O . LEU A 1 101 ? -1.906 -5.434 -9.398 1 97.56 101 LEU A O 1
ATOM 807 N N . GLU A 1 102 ? -3.346 -5.285 -11.062 1 97.75 102 GLU A N 1
ATOM 808 C CA . GLU A 1 102 ? -4.5 -5.281 -10.172 1 97.75 102 GLU A CA 1
ATOM 809 C C . GLU A 1 102 ? -5.457 -6.426 -10.5 1 97.75 102 GLU A C 1
ATOM 811 O O . GLU A 1 102 ? -5.855 -6.594 -11.648 1 97.75 102 GLU A O 1
ATOM 816 N N . LEU A 1 103 ? -5.828 -7.168 -9.508 1 97.81 103 LEU A N 1
ATOM 817 C CA . LEU A 1 103 ? -6.746 -8.297 -9.633 1 97.81 103 LEU A CA 1
ATOM 818 C C . LEU A 1 103 ? -8.016 -8.047 -8.812 1 97.81 103 LEU A C 1
ATOM 820 O O . LEU A 1 103 ? -7.938 -7.668 -7.645 1 97.81 103 LEU A O 1
ATOM 824 N N . THR A 1 104 ? -9.094 -8.172 -9.477 1 97.94 104 THR A N 1
ATOM 825 C CA . THR A 1 104 ? -10.383 -8.109 -8.797 1 97.94 104 THR A CA 1
ATOM 826 C C . THR A 1 104 ? -11.094 -9.461 -8.875 1 97.94 104 THR A C 1
ATOM 828 O O . THR A 1 104 ? -11.328 -9.984 -9.969 1 97.94 104 THR A O 1
ATOM 831 N N . LEU A 1 105 ? -11.367 -10.023 -7.758 1 96.44 105 LEU A N 1
ATOM 832 C CA . LEU A 1 105 ? -11.945 -11.359 -7.691 1 96.44 105 LEU A CA 1
ATOM 833 C C . LEU A 1 105 ? -13.195 -11.367 -6.816 1 96.44 105 LEU A C 1
ATOM 835 O O . LEU A 1 105 ? -13.117 -11.094 -5.613 1 96.44 105 LEU A O 1
ATOM 839 N N . PRO A 1 106 ? -14.336 -11.633 -7.406 1 94.62 106 PRO A N 1
ATOM 840 C CA . PRO A 1 106 ? -15.508 -11.945 -6.582 1 94.62 106 PRO A CA 1
ATOM 841 C C . PRO A 1 106 ? -15.43 -13.328 -5.941 1 94.62 106 PRO A C 1
ATOM 843 O O . PRO A 1 106 ? -14.984 -14.281 -6.586 1 94.62 106 PRO A O 1
ATOM 846 N N . LEU A 1 107 ? -15.719 -13.383 -4.781 1 92.25 107 LEU A N 1
ATOM 847 C CA . LEU A 1 107 ? -15.734 -14.664 -4.094 1 92.25 107 LEU A CA 1
ATOM 848 C C . LEU A 1 107 ? -17.156 -15.227 -4.016 1 92.25 107 LEU A C 1
ATOM 850 O O . LEU A 1 107 ? -18.125 -14.484 -4.164 1 92.25 107 LEU A O 1
ATOM 854 N N . LEU A 1 108 ? -17.188 -16.531 -3.74 1 87.62 108 LEU A N 1
ATOM 855 C CA . LEU A 1 108 ? -18.484 -17.188 -3.598 1 87.62 108 LEU A CA 1
ATOM 856 C C . LEU A 1 108 ? -19.219 -16.672 -2.367 1 87.62 108 LEU A C 1
ATOM 858 O O . LEU A 1 108 ? -20.453 -16.672 -2.33 1 87.62 108 LEU A O 1
ATOM 862 N N . SER A 1 109 ? -18.531 -16.188 -1.368 1 90.06 109 SER A N 1
ATOM 863 C CA . SER A 1 109 ? -19.109 -15.656 -0.139 1 90.06 109 SER A CA 1
ATOM 864 C C . SER A 1 109 ? -19.812 -14.328 -0.393 1 90.06 109 SER A C 1
ATOM 866 O O . SER A 1 109 ? -20.516 -13.812 0.486 1 90.06 109 SER A O 1
ATOM 868 N N . GLY A 1 110 ? -19.609 -13.828 -1.583 1 93.94 110 GLY A N 1
ATOM 869 C CA . GLY A 1 110 ? -20.188 -12.531 -1.904 1 93.94 110 GLY A CA 1
ATOM 870 C C . GLY A 1 110 ? -19.234 -11.375 -1.729 1 93.94 110 GLY A C 1
ATOM 871 O O . GLY A 1 110 ? -19.531 -10.242 -2.102 1 93.94 110 GLY A O 1
ATOM 872 N N . GLN A 1 111 ? -18.094 -11.711 -1.188 1 96.56 111 GLN A N 1
ATOM 873 C CA . GLN A 1 111 ? -17.078 -10.672 -1.01 1 96.56 111 GLN A CA 1
ATOM 874 C C . GLN A 1 111 ? -16.375 -10.359 -2.326 1 96.56 111 GLN A C 1
ATOM 876 O O . GLN A 1 111 ? -16.312 -11.203 -3.221 1 96.56 111 GLN A O 1
ATOM 881 N N . LYS A 1 112 ? -16.047 -9.195 -2.453 1 97.06 112 LYS A N 1
ATOM 882 C CA . LYS A 1 112 ? -15.141 -8.789 -3.529 1 97.06 112 LYS A CA 1
ATOM 883 C C . LYS A 1 112 ? -13.734 -8.539 -3.004 1 97.06 112 LYS A C 1
ATOM 885 O O . LYS A 1 112 ? -13.547 -7.793 -2.043 1 97.06 112 LYS A O 1
ATOM 890 N N . VAL A 1 113 ? -12.719 -9.125 -3.633 1 97.25 113 VAL A N 1
ATOM 891 C CA . VAL A 1 113 ? -11.32 -8.992 -3.25 1 97.25 113 VAL A CA 1
ATOM 892 C C . VAL A 1 113 ? -10.562 -8.227 -4.336 1 97.25 113 VAL A C 1
ATOM 894 O O . VAL A 1 113 ? -10.648 -8.562 -5.516 1 97.25 113 VAL A O 1
ATOM 897 N N . VAL A 1 114 ? -9.898 -7.223 -4.004 1 96.62 114 VAL A N 1
ATOM 898 C CA . VAL A 1 114 ? -9.031 -6.496 -4.93 1 96.62 114 VAL A CA 1
ATOM 899 C C . VAL A 1 114 ? -7.586 -6.559 -4.441 1 96.62 114 VAL A C 1
ATOM 901 O O . VAL A 1 114 ? -7.285 -6.145 -3.32 1 96.62 114 VAL A O 1
ATOM 904 N N . GLU A 1 115 ? -6.719 -7.07 -5.227 1 97.94 115 GLU A N 1
ATOM 905 C CA . GLU A 1 115 ? -5.289 -7.148 -4.953 1 97.94 115 GLU A CA 1
ATOM 906 C C . GLU A 1 115 ? -4.492 -6.289 -5.93 1 97.94 115 GLU A C 1
ATOM 908 O O . GLU A 1 115 ? -4.703 -6.359 -7.141 1 97.94 115 GLU A O 1
ATOM 913 N N . ARG A 1 116 ? -3.648 -5.5 -5.414 1 95.94 116 ARG A N 1
ATOM 914 C CA . ARG A 1 116 ? -2.732 -4.691 -6.211 1 95.94 116 ARG A CA 1
ATOM 915 C C . ARG A 1 116 ? -1.28 -5.059 -5.918 1 95.94 116 ARG A C 1
ATOM 917 O O . ARG A 1 116 ? -0.889 -5.176 -4.754 1 95.94 116 ARG A O 1
ATOM 924 N N . LEU A 1 117 ? -0.523 -5.277 -6.953 1 98 117 LEU A N 1
ATOM 925 C CA . LEU A 1 117 ? 0.873 -5.688 -6.84 1 98 117 LEU A CA 1
ATOM 926 C C . LEU A 1 117 ? 1.778 -4.754 -7.637 1 98 117 LEU A C 1
ATOM 928 O O . LEU A 1 117 ? 1.442 -4.359 -8.758 1 98 117 LEU A O 1
ATOM 932 N N . TRP A 1 118 ? 2.939 -4.422 -7.09 1 95 118 TRP A N 1
ATOM 933 C CA . TRP A 1 118 ? 3.938 -3.66 -7.836 1 95 118 TRP A CA 1
ATOM 934 C C . TRP A 1 118 ? 5.336 -3.918 -7.285 1 95 118 TRP A C 1
ATOM 936 O O . TRP A 1 118 ? 5.492 -4.434 -6.176 1 95 118 TRP A O 1
ATOM 946 N N . PHE A 1 119 ? 6.312 -3.633 -8.086 1 93.88 119 PHE A N 1
ATOM 947 C CA . PHE A 1 119 ? 7.699 -3.869 -7.707 1 93.88 119 PHE A CA 1
ATOM 948 C C . PHE A 1 119 ? 8.359 -2.582 -7.227 1 93.88 119 PHE A C 1
ATOM 950 O O . PHE A 1 119 ? 8.438 -1.604 -7.973 1 93.88 119 PHE A O 1
ATOM 957 N N . ALA A 1 120 ? 8.82 -2.594 -5.945 1 90.31 120 ALA A N 1
ATOM 958 C CA . ALA A 1 120 ? 9.633 -1.495 -5.43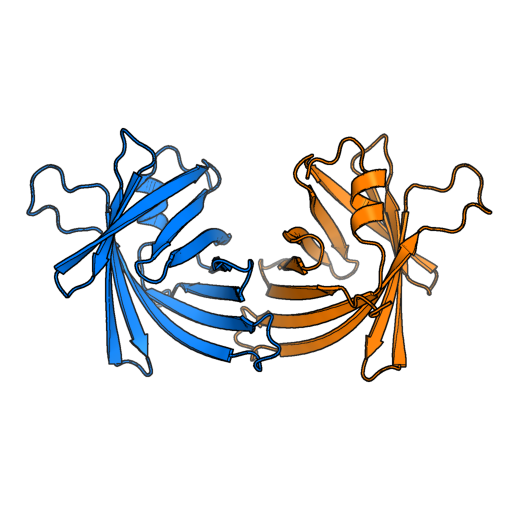4 1 90.31 120 ALA A CA 1
ATOM 959 C C . ALA A 1 120 ? 11.078 -1.612 -5.9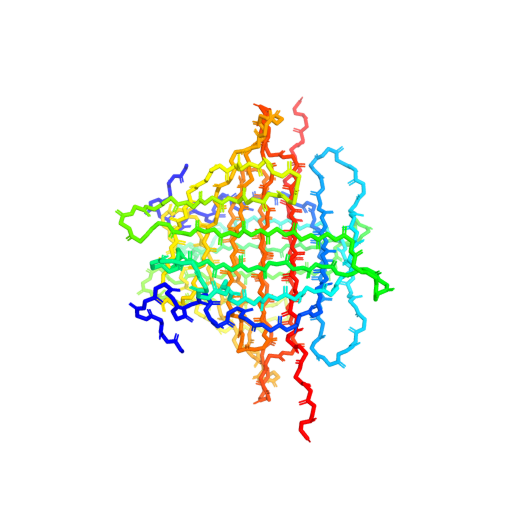14 1 90.31 120 ALA A C 1
ATOM 961 O O . ALA A 1 120 ? 11.805 -0.617 -5.969 1 90.31 120 ALA A O 1
ATOM 962 N N . SER A 1 121 ? 11.484 -2.779 -6.18 1 88.12 121 SER A N 1
ATOM 963 C CA . SER A 1 121 ? 12.742 -3.174 -6.816 1 88.12 121 SER A CA 1
ATOM 964 C C . SER A 1 121 ? 12.617 -4.539 -7.484 1 88.12 121 SER A C 1
ATOM 966 O O . SER A 1 121 ? 11.586 -5.203 -7.363 1 88.12 121 SER A O 1
ATOM 968 N N . ALA A 1 122 ? 13.578 -4.879 -8.18 1 88.38 122 ALA A N 1
ATOM 969 C CA . ALA A 1 122 ? 13.523 -6.152 -8.891 1 88.38 122 ALA A CA 1
ATOM 970 C C . ALA A 1 122 ? 13.297 -7.312 -7.93 1 88.38 122 ALA A C 1
ATOM 972 O O . ALA A 1 122 ? 12.695 -8.328 -8.297 1 88.38 122 ALA A O 1
ATOM 973 N N . ASN A 1 123 ? 13.695 -7.113 -6.648 1 91.31 123 ASN A N 1
ATOM 974 C CA . ASN A 1 123 ? 13.625 -8.227 -5.707 1 91.31 123 ASN A CA 1
ATOM 975 C C . ASN A 1 123 ? 12.688 -7.918 -4.547 1 91.31 123 ASN A C 1
ATOM 977 O O . ASN A 1 123 ? 12.711 -8.609 -3.525 1 91.31 123 ASN A O 1
ATOM 981 N N . LEU A 1 124 ? 11.891 -6.934 -4.68 1 93.19 124 LEU A N 1
ATOM 982 C CA . LEU A 1 124 ? 10.906 -6.574 -3.662 1 93.19 124 LEU A CA 1
ATOM 983 C C . LEU A 1 124 ? 9.562 -6.246 -4.301 1 93.19 124 LEU A C 1
ATOM 985 O O . LEU A 1 124 ? 9.438 -5.254 -5.023 1 93.19 124 LEU A O 1
ATOM 989 N N . ARG A 1 125 ? 8.594 -7.004 -4 1 95.94 125 ARG A N 1
ATOM 990 C CA . ARG A 1 125 ? 7.227 -6.828 -4.469 1 95.94 125 ARG A CA 1
ATOM 991 C C . ARG A 1 125 ? 6.297 -6.473 -3.312 1 95.94 125 ARG A C 1
ATOM 993 O O . ARG A 1 125 ? 6.367 -7.078 -2.242 1 95.94 125 ARG A O 1
ATOM 1000 N N . LEU A 1 126 ? 5.512 -5.48 -3.5 1 95.06 126 LEU A N 1
ATOM 1001 C CA . LEU A 1 126 ? 4.531 -5.051 -2.508 1 95.06 126 LEU A CA 1
ATOM 1002 C C . LEU A 1 126 ? 3.111 -5.34 -2.984 1 95.06 126 LEU A C 1
ATOM 1004 O O . LEU A 1 126 ? 2.83 -5.281 -4.184 1 95.06 126 LEU A O 1
ATOM 1008 N N . ARG A 1 127 ? 2.27 -5.758 -2.082 1 96.81 127 ARG A N 1
ATOM 1009 C CA . ARG A 1 127 ? 0.878 -6.066 -2.393 1 96.81 127 ARG A CA 1
ATOM 1010 C C . ARG A 1 127 ? -0.063 -5.449 -1.363 1 96.81 127 ARG A C 1
ATOM 1012 O O . ARG A 1 127 ? 0.252 -5.406 -0.172 1 96.81 127 ARG A O 1
ATOM 1019 N N . THR A 1 128 ? -1.125 -4.965 -1.863 1 95.12 128 THR A N 1
ATOM 1020 C CA . THR A 1 128 ? -2.252 -4.613 -1.007 1 95.12 128 THR A CA 1
ATOM 1021 C C . THR A 1 128 ? -3.496 -5.41 -1.395 1 95.12 128 THR A C 1
ATOM 1023 O O . THR A 1 128 ? -3.742 -5.648 -2.578 1 95.12 128 THR A O 1
ATOM 1026 N N . VAL A 1 129 ? -4.203 -5.793 -0.407 1 96.38 129 VAL A N 1
ATOM 1027 C CA . VAL A 1 129 ? -5.449 -6.516 -0.633 1 96.38 129 VAL A CA 1
ATOM 1028 C C . VAL A 1 129 ? -6.582 -5.852 0.151 1 96.38 129 VAL A C 1
ATOM 1030 O O . VAL A 1 129 ? -6.426 -5.543 1.335 1 96.38 129 VAL A O 1
ATOM 1033 N N . ARG A 1 130 ? -7.664 -5.652 -0.509 1 96.44 130 ARG A N 1
ATOM 1034 C CA . ARG A 1 130 ? -8.883 -5.18 0.131 1 96.44 130 ARG A CA 1
ATOM 1035 C C . ARG A 1 130 ? -10.008 -6.203 -0.004 1 96.44 130 ARG A C 1
ATOM 1037 O O . ARG A 1 130 ? -10.203 -6.777 -1.078 1 96.44 130 ARG A O 1
ATOM 1044 N N . VAL A 1 131 ? -10.688 -6.426 1.068 1 97.06 131 VAL A N 1
ATOM 1045 C CA . VAL A 1 131 ? -11.836 -7.324 1.076 1 97.06 131 VAL A CA 1
ATOM 1046 C C . VAL A 1 131 ? -13.102 -6.547 1.441 1 97.06 131 VAL A C 1
ATOM 1048 O O . VAL A 1 131 ? -13.188 -5.965 2.525 1 97.06 131 VAL A O 1
ATOM 1051 N N . ARG A 1 132 ? -14.047 -6.531 0.527 1 96.69 132 ARG A N 1
ATOM 1052 C CA . ARG A 1 132 ? -15.312 -5.828 0.735 1 96.69 132 ARG A CA 1
ATOM 1053 C C . ARG A 1 132 ? -16.484 -6.793 0.714 1 96.69 132 ARG A C 1
ATOM 1055 O O . ARG A 1 132 ? -16.578 -7.648 -0.168 1 96.69 132 ARG A O 1
ATOM 1062 N N . GLY A 1 133 ? -17.328 -6.73 1.682 1 95.88 133 GLY A N 1
ATOM 1063 C CA . GLY A 1 133 ? -18.594 -7.449 1.697 1 95.88 133 GLY A CA 1
ATOM 1064 C C . GLY A 1 133 ? -19.797 -6.562 1.387 1 95.88 133 GLY A C 1
ATOM 1065 O O . GLY A 1 133 ? -19.641 -5.496 0.787 1 95.88 133 GLY A O 1
ATOM 1066 N N . ALA A 1 134 ? -20.906 -7.09 1.71 1 93.62 134 ALA A N 1
ATOM 1067 C CA . ALA A 1 134 ? -22.156 -6.391 1.44 1 93.62 134 ALA A CA 1
ATOM 1068 C C . ALA A 1 134 ? -22.219 -5.059 2.18 1 93.62 134 ALA A C 1
ATOM 1070 O O . ALA A 1 134 ? -22.781 -4.086 1.682 1 93.62 134 ALA A O 1
ATOM 1071 N N . ASN A 1 135 ? -21.578 -5.039 3.301 1 92 135 ASN A N 1
ATOM 1072 C CA . ASN A 1 135 ? -21.672 -3.859 4.152 1 92 135 ASN A CA 1
ATOM 1073 C C . ASN A 1 135 ? -20.484 -2.93 3.961 1 92 135 ASN A C 1
ATOM 1075 O O . ASN A 1 135 ? -20.281 -2.004 4.75 1 92 135 ASN A O 1
ATOM 1079 N N . GLY A 1 136 ? -19.656 -3.271 3.006 1 92.69 136 GLY A N 1
ATOM 1080 C CA . GLY A 1 136 ? -18.516 -2.402 2.746 1 92.69 136 GLY A CA 1
ATOM 1081 C C . GLY A 1 136 ? -17.188 -3.072 3 1 92.69 136 GLY A C 1
ATOM 1082 O O . GLY A 1 136 ? -17.062 -4.293 2.865 1 92.69 136 GLY A O 1
ATOM 1083 N N . LEU A 1 137 ? -16.156 -2.219 3.254 1 93.19 137 LEU A N 1
ATOM 1084 C CA . LEU A 1 137 ? -14.805 -2.725 3.451 1 93.19 137 LEU A CA 1
ATOM 1085 C C . LEU A 1 137 ? -14.695 -3.494 4.766 1 93.19 137 LEU A C 1
ATOM 1087 O O . LEU A 1 137 ? -15.148 -3.016 5.809 1 93.19 137 LEU A O 1
ATOM 1091 N N . GLU A 1 138 ? -14.109 -4.688 4.695 1 94.75 138 GLU A N 1
ATOM 1092 C CA . GLU A 1 138 ? -14.023 -5.535 5.879 1 94.75 138 GLU A CA 1
ATOM 1093 C C . GLU A 1 138 ? -12.594 -5.613 6.398 1 94.75 138 GLU A C 1
ATOM 1095 O O . GLU A 1 138 ? -12.359 -5.668 7.609 1 94.75 138 GLU A O 1
ATOM 1100 N N . SER A 1 139 ? -11.602 -5.629 5.465 1 94.69 139 SER A N 1
ATOM 1101 C CA . SER A 1 139 ? -10.211 -5.727 5.891 1 94.69 139 SER A CA 1
ATOM 1102 C C . SER A 1 139 ? -9.266 -5.246 4.793 1 94.69 139 SER A C 1
ATOM 1104 O O . SER A 1 139 ? -9.641 -5.195 3.621 1 94.69 139 SER A O 1
ATOM 1106 N N . VAL A 1 140 ? -8.164 -4.836 5.184 1 95 140 VAL A N 1
ATOM 1107 C CA . VAL A 1 140 ? -7.062 -4.5 4.281 1 95 140 VAL A CA 1
ATOM 1108 C C . VAL A 1 140 ? -5.812 -5.281 4.676 1 95 140 VAL A C 1
ATOM 1110 O O . VAL A 1 140 ? -5.547 -5.477 5.863 1 95 140 VAL A O 1
ATOM 1113 N N . ALA A 1 141 ? -5.078 -5.777 3.754 1 96.19 141 ALA A N 1
ATOM 1114 C CA . ALA A 1 141 ? -3.834 -6.488 4.035 1 96.19 141 ALA A CA 1
ATOM 1115 C C . ALA A 1 141 ? -2.674 -5.902 3.23 1 96.19 141 ALA A C 1
ATOM 1117 O O . ALA A 1 141 ? -2.859 -5.457 2.096 1 96.19 141 ALA A O 1
ATOM 1118 N N . PHE A 1 142 ? -1.562 -5.922 3.814 1 95.25 142 PHE A N 1
ATOM 1119 C CA . PHE A 1 142 ? -0.329 -5.457 3.189 1 95.25 142 PHE A CA 1
ATOM 1120 C C . PHE A 1 142 ? 0.73 -6.551 3.199 1 95.25 142 PHE A C 1
ATOM 1122 O O . PHE A 1 142 ? 0.888 -7.262 4.195 1 95.25 142 PHE A O 1
ATOM 1129 N N . TYR A 1 143 ? 1.374 -6.68 2.059 1 95 143 TYR A N 1
ATOM 1130 C CA . TYR A 1 143 ? 2.414 -7.691 1.91 1 95 143 TYR A CA 1
ATOM 1131 C C . TYR A 1 143 ? 3.729 -7.062 1.463 1 95 143 TYR A C 1
ATOM 1133 O O . TYR A 1 143 ? 3.738 -6.172 0.61 1 95 143 TYR A O 1
ATOM 1141 N N . SER A 1 144 ? 4.773 -7.516 2.027 1 92.94 144 SER A N 1
ATOM 1142 C CA . SER A 1 144 ? 6.125 -7.344 1.51 1 92.94 144 SER A CA 1
ATOM 1143 C C . SER A 1 144 ? 6.727 -8.672 1.072 1 92.94 144 SER A C 1
ATOM 1145 O O . SER A 1 144 ? 6.84 -9.602 1.874 1 92.94 144 SER A O 1
ATOM 1147 N N . ASP A 1 145 ? 7.07 -8.836 -0.172 1 95.94 145 ASP A N 1
ATOM 1148 C CA . ASP A 1 145 ? 7.629 -10.062 -0.73 1 95.94 145 ASP A CA 1
ATOM 1149 C C . ASP A 1 145 ? 9.07 -9.859 -1.183 1 95.94 145 ASP A C 1
ATOM 1151 O O . ASP A 1 145 ? 9.328 -9.109 -2.127 1 95.94 145 ASP A O 1
ATOM 1155 N N . ILE A 1 146 ? 9.977 -10.562 -0.571 1 93.06 146 ILE A N 1
ATOM 1156 C CA . ILE A 1 146 ? 11.383 -10.438 -0.929 1 93.06 146 ILE A CA 1
ATOM 1157 C C . ILE A 1 146 ? 11.844 -11.703 -1.659 1 93.06 146 ILE A C 1
ATOM 1159 O O . ILE A 1 146 ? 11.688 -12.812 -1.147 1 93.06 146 ILE A O 1
ATOM 1163 N N . ARG A 1 147 ? 12.336 -11.398 -2.865 1 95 147 ARG A N 1
ATOM 1164 C CA . ARG A 1 147 ? 12.805 -12.523 -3.672 1 95 147 ARG A CA 1
ATOM 1165 C C . ARG A 1 147 ? 13.961 -13.242 -2.992 1 95 147 ARG A C 1
ATOM 1167 O O . ARG A 1 147 ? 14.883 -12.602 -2.48 1 95 147 ARG A O 1
ATOM 1174 N N . ARG A 1 148 ? 13.914 -14.578 -2.945 1 90.81 148 ARG A N 1
ATOM 1175 C CA . ARG A 1 148 ? 15.055 -15.359 -2.479 1 90.81 148 ARG A CA 1
ATOM 1176 C C . ARG A 1 148 ? 16.109 -15.508 -3.576 1 90.81 148 ARG A C 1
ATOM 1178 O O . ARG A 1 148 ? 15.836 -16.094 -4.629 1 90.81 148 ARG A O 1
ATOM 1185 N N . VAL A 1 149 ? 17.078 -14.695 -3.551 1 76.38 149 VAL A N 1
ATOM 1186 C CA . VAL A 1 149 ? 18.141 -14.805 -4.535 1 76.38 149 VAL A CA 1
ATOM 1187 C C . VAL A 1 149 ? 19.188 -15.82 -4.059 1 76.38 149 VAL A C 1
ATOM 1189 O O . VAL A 1 149 ? 19.641 -15.758 -2.914 1 76.38 149 VAL A O 1
ATOM 1192 N N . THR A 1 150 ? 19.125 -17.031 -4.449 1 62.06 150 THR A N 1
ATOM 1193 C CA . THR A 1 150 ? 20.156 -18 -4.117 1 62.06 150 THR A CA 1
ATOM 1194 C C . THR A 1 150 ? 21.531 -17.484 -4.559 1 62.06 150 THR A C 1
ATOM 1196 O O . THR A 1 150 ? 21.703 -17.094 -5.711 1 62.06 150 THR A O 1
ATOM 1199 N N . PRO A 1 151 ? 22.469 -17.109 -3.475 1 51.72 151 PRO A N 1
ATOM 1200 C CA . PRO A 1 151 ? 23.844 -16.828 -3.906 1 51.72 151 PRO A CA 1
ATOM 1201 C C . PRO A 1 151 ? 24.391 -17.875 -4.867 1 51.72 151 PRO A C 1
ATOM 1203 O O . PRO A 1 151 ? 24.156 -19.078 -4.68 1 51.72 151 PRO A O 1
ATOM 1206 N N . SER A 1 152 ? 24.406 -17.391 -6.07 1 40.56 152 SER A N 1
ATOM 1207 C CA . SER A 1 152 ? 25.25 -18.297 -6.852 1 40.56 152 SER A CA 1
ATOM 1208 C C . SER A 1 152 ? 26.594 -18.531 -6.176 1 40.56 152 SER A C 1
ATOM 1210 O O . SER A 1 152 ? 27.125 -17.641 -5.527 1 40.56 152 SER A O 1
ATOM 1212 N N . MET B 1 1 ? -15.859 9.156 -5.531 1 76.75 1 MET B N 1
ATOM 1213 C CA . MET B 1 1 ? -15.539 10.523 -5.133 1 76.75 1 MET B CA 1
ATOM 1214 C C . MET B 1 1 ? -14.398 11.086 -5.973 1 76.75 1 MET B C 1
ATOM 1216 O O . MET B 1 1 ? -13.406 10.398 -6.215 1 76.75 1 MET B O 1
ATOM 1220 N N . GLU B 1 2 ? -14.625 12.18 -6.664 1 90 2 GLU B N 1
ATOM 1221 C CA . GLU B 1 2 ? -13.625 12.805 -7.523 1 90 2 GLU B CA 1
ATOM 1222 C C . GLU B 1 2 ? -13.211 14.172 -6.988 1 90 2 GLU B C 1
ATOM 1224 O O . GLU B 1 2 ? -14.055 14.953 -6.547 1 90 2 GLU B O 1
ATOM 1229 N N . PHE B 1 3 ? -11.938 14.414 -6.914 1 94.38 3 PHE B N 1
ATOM 1230 C CA . PHE B 1 3 ? -11.391 15.688 -6.469 1 94.38 3 PHE B CA 1
ATOM 1231 C C . PHE B 1 3 ? -11.008 16.562 -7.656 1 94.38 3 PHE B C 1
ATOM 1233 O O . PHE B 1 3 ? -10.211 16.156 -8.508 1 94.38 3 PHE B O 1
ATOM 1240 N N . HIS B 1 4 ? -11.508 17.797 -7.688 1 94.38 4 HIS B N 1
ATOM 1241 C CA . HIS B 1 4 ? -11.242 18.672 -8.812 1 94.38 4 HIS B CA 1
ATOM 1242 C C . HIS B 1 4 ? -10.141 19.688 -8.484 1 94.38 4 HIS B C 1
ATOM 1244 O O . HIS B 1 4 ? -9.602 20.328 -9.383 1 94.38 4 HIS B O 1
ATOM 1250 N N . HIS B 1 5 ? -9.867 19.844 -7.258 1 93.94 5 HIS B N 1
ATOM 1251 C CA . HIS B 1 5 ? -8.797 20.719 -6.785 1 93.94 5 HIS B CA 1
ATOM 1252 C C . HIS B 1 5 ? -8.023 20.062 -5.645 1 93.94 5 HIS B C 1
ATOM 1254 O O . HIS B 1 5 ? -8.609 19.391 -4.793 1 93.94 5 HIS B O 1
ATOM 1260 N N . LEU B 1 6 ? -6.723 20.391 -5.609 1 94.25 6 LEU B N 1
ATOM 1261 C CA . LEU B 1 6 ? -5.879 19.844 -4.543 1 94.25 6 LEU B CA 1
ATOM 1262 C C . LEU B 1 6 ? -6.43 20.234 -3.174 1 94.25 6 LEU B C 1
ATOM 1264 O O . LEU B 1 6 ? -6.34 19.453 -2.225 1 94.25 6 LEU B O 1
ATOM 1268 N N . SER B 1 7 ? -6.992 21.406 -3.082 1 92.81 7 SER B N 1
ATOM 1269 C CA . SER B 1 7 ? -7.516 21.859 -1.8 1 92.81 7 SER B CA 1
ATOM 1270 C C . SER B 1 7 ? -8.617 20.938 -1.286 1 92.81 7 SER B C 1
ATOM 1272 O O . SER B 1 7 ? -8.742 20.734 -0.078 1 92.81 7 SER B O 1
ATOM 1274 N N . GLN B 1 8 ? -9.414 20.406 -2.217 1 94.19 8 GLN B N 1
ATOM 1275 C CA . GLN B 1 8 ? -10.477 19.469 -1.839 1 94.19 8 GLN B CA 1
ATOM 1276 C C . GLN B 1 8 ? -9.898 18.172 -1.291 1 94.19 8 GLN B C 1
ATOM 1278 O O . GLN B 1 8 ? -10.398 17.641 -0.299 1 94.19 8 GLN B O 1
ATOM 1283 N N . LEU B 1 9 ? -8.844 17.719 -1.979 1 95.94 9 LEU B N 1
ATOM 1284 C CA . LEU B 1 9 ? -8.195 16.484 -1.531 1 95.94 9 LEU B CA 1
ATOM 1285 C C . LEU B 1 9 ? -7.586 16.672 -0.145 1 95.94 9 LEU B C 1
ATOM 1287 O O . LEU B 1 9 ? -7.766 15.82 0.732 1 95.94 9 LEU B O 1
ATOM 1291 N N . LEU B 1 10 ? -6.895 17.781 0.049 1 95.88 10 LEU B N 1
ATOM 1292 C CA . LEU B 1 10 ? -6.27 18.047 1.339 1 95.88 10 LEU B CA 1
ATOM 1293 C C . LEU B 1 10 ? -7.32 18.156 2.439 1 95.88 10 LEU B C 1
ATOM 1295 O O . LEU B 1 10 ? -7.121 17.641 3.545 1 95.88 10 LEU B O 1
ATOM 1299 N N . ALA B 1 11 ? -8.414 18.766 2.088 1 94.75 11 ALA B N 1
ATOM 1300 C CA . ALA B 1 11 ? -9.5 18.891 3.059 1 94.75 11 ALA B CA 1
ATOM 1301 C C . ALA B 1 11 ? -10.078 17.531 3.42 1 94.75 11 ALA B C 1
ATOM 1303 O O . ALA B 1 11 ? -10.5 17.312 4.559 1 94.75 11 ALA B O 1
ATOM 1304 N N . HIS B 1 12 ? -10.086 16.656 2.488 1 95.81 12 HIS B N 1
ATOM 1305 C CA . HIS B 1 12 ? -10.617 15.328 2.719 1 95.81 12 HIS B CA 1
ATOM 1306 C C . HIS B 1 12 ? -9.75 14.547 3.703 1 95.81 12 HIS B C 1
ATOM 1308 O O . HIS B 1 12 ? -10.219 13.609 4.348 1 95.81 12 HIS B O 1
ATOM 1314 N N . HIS B 1 13 ? -8.469 14.945 3.883 1 96.94 13 HIS B N 1
ATOM 1315 C CA . HIS B 1 13 ? -7.559 14.305 4.828 1 96.94 13 HIS B CA 1
ATOM 1316 C C . HIS B 1 13 ? -7.766 14.844 6.238 1 96.94 13 HIS B C 1
ATOM 1318 O O . HIS B 1 13 ? -7.277 14.258 7.211 1 96.94 13 HIS B O 1
ATOM 1324 N N . TRP B 1 14 ? -8.539 15.953 6.324 1 96.44 14 TRP B N 1
ATOM 1325 C CA . TRP B 1 14 ? -8.719 16.547 7.648 1 96.44 14 TRP B CA 1
ATOM 1326 C C . TRP B 1 14 ? -9.414 15.57 8.594 1 96.44 14 TRP B C 1
ATOM 1328 O O . TRP B 1 14 ? -10.219 14.742 8.156 1 96.44 14 TRP B O 1
ATOM 1338 N N . GLY B 1 15 ? -9.062 15.727 9.906 1 96 15 GLY B N 1
ATOM 1339 C CA . GLY B 1 15 ? -9.711 14.922 10.93 1 96 15 GLY B CA 1
ATOM 1340 C C . GLY B 1 15 ? -8.727 14.18 11.82 1 96 15 GLY B C 1
ATOM 1341 O O . GLY B 1 15 ? -7.527 14.445 11.781 1 96 15 GLY B O 1
ATOM 1342 N N . THR B 1 16 ? -9.289 13.391 12.695 1 96.19 16 THR B N 1
ATOM 1343 C CA . THR B 1 16 ? -8.492 12.555 13.594 1 96.19 16 THR B CA 1
ATOM 1344 C C . THR B 1 16 ? -8.484 11.109 13.109 1 96.19 16 THR B C 1
ATOM 1346 O O . THR B 1 16 ? -9.539 10.547 12.805 1 96.19 16 THR B O 1
ATOM 1349 N N . TRP B 1 17 ? -7.289 10.57 13.023 1 96.19 17 TRP B N 1
ATOM 1350 C CA . TRP B 1 17 ? -7.098 9.234 12.461 1 96.19 17 TRP B CA 1
ATOM 1351 C C . TRP B 1 17 ? -6.391 8.32 13.453 1 96.19 17 TRP B C 1
ATOM 1353 O O . TRP B 1 17 ? -5.395 8.711 14.07 1 96.19 17 TRP B O 1
ATOM 1363 N N . ILE B 1 18 ? -6.91 7.082 13.672 1 93.75 18 ILE B N 1
ATOM 1364 C CA . ILE B 1 18 ? -6.184 6.027 14.367 1 93.75 18 ILE B CA 1
ATOM 1365 C C . ILE B 1 18 ? -5.277 5.289 13.383 1 93.75 18 ILE B C 1
ATOM 1367 O O . ILE B 1 18 ? -5.766 4.633 12.461 1 93.75 18 ILE B O 1
ATOM 1371 N N . CYS B 1 19 ? -3.969 5.383 13.578 1 94.88 19 CYS B N 1
ATOM 1372 C CA . CYS B 1 19 ? -2.992 4.918 12.602 1 94.88 19 CYS B CA 1
ATOM 1373 C C . CYS B 1 19 ? -2.281 3.662 13.094 1 94.88 19 CYS B C 1
ATOM 1375 O O . CYS B 1 19 ? -1.868 3.59 14.25 1 94.88 19 CYS B O 1
ATOM 1377 N N . GLN B 1 20 ? -2.188 2.719 12.289 1 92.25 20 GLN B N 1
ATOM 1378 C CA . GLN B 1 20 ? -1.37 1.531 12.516 1 92.25 20 GLN B CA 1
ATOM 1379 C C . GLN B 1 20 ? -0.309 1.381 11.43 1 92.25 20 GLN B C 1
ATOM 1381 O O . GLN B 1 20 ? -0.6 1.55 10.242 1 92.25 20 GLN B O 1
ATOM 1386 N N . ARG B 1 21 ? 0.87 1.089 11.836 1 94.12 21 AR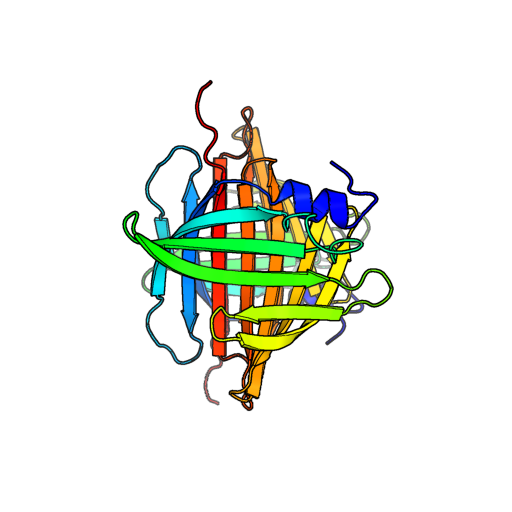G B N 1
ATOM 1387 C CA . ARG B 1 21 ? 1.994 1.021 10.906 1 94.12 21 ARG B CA 1
ATOM 1388 C C . ARG B 1 21 ? 2.752 -0.292 11.062 1 94.12 21 ARG B C 1
ATOM 1390 O O . ARG B 1 21 ? 2.953 -0.772 12.18 1 94.12 21 ARG B O 1
ATOM 1397 N N . THR B 1 22 ? 3.129 -0.896 9.992 1 92.81 22 THR B N 1
ATOM 1398 C CA . THR B 1 22 ? 4.16 -1.926 9.969 1 92.81 22 THR B CA 1
ATOM 1399 C C . THR B 1 22 ? 5.301 -1.53 9.039 1 92.81 22 THR B C 1
ATOM 1401 O O . THR B 1 22 ? 5.066 -1.119 7.898 1 92.81 22 THR B O 1
ATOM 1404 N N . ARG B 1 23 ? 6.477 -1.664 9.516 1 94.62 23 ARG B N 1
ATOM 1405 C CA . ARG B 1 23 ? 7.66 -1.37 8.719 1 94.62 23 ARG B CA 1
ATOM 1406 C C . ARG B 1 23 ? 8.523 -2.615 8.547 1 94.62 23 ARG B C 1
ATOM 1408 O O . ARG B 1 23 ? 8.805 -3.324 9.516 1 94.62 23 ARG B O 1
ATOM 1415 N N . PHE B 1 24 ? 8.875 -2.812 7.375 1 90.44 24 PHE B N 1
ATOM 1416 C CA . PHE B 1 24 ? 9.805 -3.881 7.039 1 90.44 24 PHE B CA 1
ATOM 1417 C C . PHE B 1 24 ? 11.141 -3.311 6.574 1 90.44 24 PHE B C 1
ATOM 1419 O O . PHE B 1 24 ? 11.18 -2.326 5.832 1 90.44 24 PHE B O 1
ATOM 1426 N N . TYR B 1 25 ? 12.148 -3.971 7 1 91.12 25 TYR B N 1
ATOM 1427 C CA . TYR B 1 25 ? 13.492 -3.529 6.645 1 91.12 25 TYR B CA 1
ATOM 1428 C C . TYR B 1 25 ? 14.172 -4.531 5.719 1 91.12 25 TYR B C 1
ATOM 1430 O O . TYR B 1 25 ? 14.031 -5.742 5.898 1 91.12 25 TYR B O 1
ATOM 1438 N N . LEU B 1 26 ? 14.875 -4.043 4.828 1 86.88 26 LEU B N 1
ATOM 1439 C CA . LEU B 1 26 ? 15.477 -4.918 3.83 1 86.88 26 LEU B CA 1
ATOM 1440 C C . LEU B 1 26 ? 16.766 -5.535 4.359 1 86.88 26 LEU B C 1
ATOM 1442 O O . LEU B 1 26 ? 17.297 -6.488 3.777 1 86.88 26 LEU B O 1
ATOM 1446 N N . ASP B 1 27 ? 17.25 -5.035 5.5 1 87.69 27 ASP B N 1
ATOM 1447 C CA . ASP B 1 27 ? 18.484 -5.582 6.055 1 87.69 27 ASP B CA 1
ATOM 1448 C C . ASP B 1 27 ? 18.203 -6.734 7.016 1 87.69 27 ASP B C 1
ATOM 1450 O O . ASP B 1 27 ? 19.094 -7.23 7.688 1 87.69 27 ASP B O 1
ATOM 1454 N N . GLY B 1 28 ? 17.031 -7.066 7.125 1 84.12 28 GLY B N 1
ATOM 1455 C CA . GLY B 1 28 ? 16.672 -8.211 7.953 1 84.12 28 GLY B CA 1
ATOM 1456 C C . GLY B 1 28 ? 16.266 -7.82 9.359 1 84.12 28 GLY B C 1
ATOM 1457 O O . GLY B 1 28 ? 15.875 -8.68 10.156 1 84.12 28 GLY B O 1
ATOM 1458 N N . THR B 1 29 ? 16.359 -6.52 9.672 1 89.19 29 THR B N 1
ATOM 1459 C CA . THR B 1 29 ? 15.836 -6.059 10.953 1 89.19 29 THR B CA 1
ATOM 1460 C C . THR B 1 29 ? 14.367 -6.453 11.117 1 89.19 29 THR B C 1
ATOM 1462 O O . THR B 1 29 ? 13.586 -6.355 10.172 1 89.19 29 THR B O 1
ATOM 1465 N N . PRO B 1 30 ? 13.984 -6.957 12.266 1 88 30 PRO B N 1
ATOM 1466 C CA . PRO B 1 30 ? 12.594 -7.348 12.477 1 88 30 PRO B CA 1
ATOM 1467 C C . PRO B 1 30 ? 11.609 -6.211 12.211 1 88 30 PRO B C 1
ATOM 1469 O O . PRO B 1 30 ? 11.922 -5.047 12.477 1 88 30 PRO B O 1
ATOM 1472 N N . ALA B 1 31 ? 10.516 -6.645 11.68 1 89.69 31 ALA B N 1
ATOM 1473 C CA . ALA B 1 31 ? 9.469 -5.664 11.391 1 89.69 31 ALA B CA 1
ATOM 1474 C C . ALA B 1 31 ? 9.102 -4.871 12.641 1 89.69 31 ALA B C 1
ATOM 1476 O O . ALA B 1 31 ? 9.086 -5.418 13.75 1 89.69 31 ALA B O 1
ATOM 1477 N N . ASN B 1 32 ? 8.852 -3.645 12.422 1 93.19 32 ASN B N 1
ATOM 1478 C CA . ASN B 1 32 ? 8.414 -2.73 13.477 1 93.19 32 ASN B CA 1
ATOM 1479 C C . ASN B 1 32 ? 6.949 -2.342 13.312 1 93.19 32 ASN B C 1
ATOM 1481 O O . ASN B 1 32 ? 6.512 -2.014 12.203 1 93.19 32 ASN B O 1
ATOM 1485 N N . HIS B 1 33 ? 6.266 -2.477 14.43 1 90 33 HIS B N 1
ATOM 1486 C CA . HIS B 1 33 ? 4.855 -2.109 14.438 1 90 33 HIS B CA 1
ATOM 1487 C C . HIS B 1 33 ? 4.605 -0.899 15.336 1 90 33 HIS B C 1
ATOM 1489 O O . HIS B 1 33 ? 5.258 -0.739 16.359 1 90 33 HIS B O 1
ATOM 1495 N N . GLY B 1 34 ? 3.744 -0.051 14.867 1 90.25 34 GLY B N 1
ATOM 1496 C CA . GLY B 1 34 ? 3.4 1.123 15.656 1 90.25 34 GLY B CA 1
ATOM 1497 C C . GLY B 1 34 ? 1.946 1.531 15.516 1 90.25 34 GLY B C 1
ATOM 1498 O O . GLY B 1 34 ? 1.285 1.167 14.539 1 90.25 34 GLY B O 1
ATOM 1499 N N . LYS B 1 35 ? 1.479 2.209 16.578 1 90.25 35 LYS B N 1
ATOM 1500 C CA . LYS B 1 35 ? 0.155 2.824 16.594 1 90.25 35 LYS B CA 1
ATOM 1501 C C . LYS B 1 35 ? 0.232 4.281 17.031 1 90.25 35 LYS B C 1
ATOM 1503 O O . LYS B 1 35 ? 1.06 4.637 17.875 1 90.25 35 LYS B O 1
ATOM 1508 N N . ALA B 1 36 ? -0.565 5.047 16.391 1 94 36 ALA B N 1
ATOM 1509 C CA . ALA B 1 36 ? -0.618 6.457 16.766 1 94 36 ALA B CA 1
ATOM 1510 C C . ALA B 1 36 ? -1.967 7.07 16.406 1 94 36 ALA B C 1
ATOM 1512 O O . ALA B 1 36 ? -2.748 6.473 15.656 1 94 36 ALA B O 1
ATOM 1513 N N . GLN B 1 37 ? -2.25 8.117 17.078 1 95.94 37 GLN B N 1
ATOM 1514 C CA . GLN B 1 37 ? -3.348 8.977 16.641 1 95.94 37 GLN B CA 1
ATOM 1515 C C . GLN B 1 37 ? -2.828 10.195 15.891 1 95.94 37 GLN B C 1
ATOM 1517 O O . GLN B 1 37 ? -1.895 10.867 16.344 1 95.94 37 GLN B O 1
ATOM 1522 N N . LEU B 1 38 ? -3.281 10.453 14.695 1 96.88 38 LEU B N 1
ATOM 1523 C CA . LEU B 1 38 ? -2.871 11.57 13.852 1 96.88 38 LEU B CA 1
ATOM 1524 C C . LEU B 1 38 ? -4.004 12.578 13.695 1 96.88 38 LEU B C 1
ATOM 1526 O O . LEU B 1 38 ? -5.133 12.211 13.367 1 96.88 38 LEU B O 1
ATOM 1530 N N . GLU B 1 39 ? -3.777 13.75 14.023 1 96.5 39 GLU B N 1
ATOM 1531 C CA . GLU B 1 39 ? -4.711 14.836 13.766 1 96.5 39 GLU B CA 1
ATOM 1532 C C . GLU B 1 39 ? -4.246 15.695 12.594 1 96.5 39 GLU B C 1
ATOM 1534 O O . GLU B 1 39 ? -3.111 16.172 12.578 1 96.5 39 GLU B O 1
ATOM 1539 N N . ILE B 1 40 ? -5.078 15.914 11.57 1 96.5 40 ILE B N 1
ATOM 1540 C CA . ILE B 1 40 ? -4.781 16.734 10.391 1 96.5 40 ILE B CA 1
ATOM 1541 C C . ILE B 1 40 ? -5.77 17.891 10.305 1 96.5 40 ILE B C 1
ATOM 1543 O O . ILE B 1 40 ? -6.984 17.688 10.281 1 96.5 40 ILE B O 1
ATOM 1547 N N . THR B 1 41 ? -5.324 19.109 10.289 1 94.38 41 THR B N 1
ATOM 1548 C CA . THR B 1 41 ? -6.152 20.297 10.18 1 94.38 41 THR B CA 1
ATOM 1549 C C . THR B 1 41 ? -5.602 21.25 9.117 1 94.38 41 THR B C 1
ATOM 1551 O O . THR B 1 41 ? -4.473 21.078 8.648 1 94.38 41 THR B O 1
ATOM 1554 N N . GLY B 1 42 ? -6.465 22.141 8.586 1 92.5 42 GLY B N 1
ATOM 1555 C CA . GLY B 1 42 ? -5.992 23.188 7.707 1 92.5 42 GLY B CA 1
ATOM 1556 C C . GLY B 1 42 ? -5.074 24.188 8.398 1 92.5 42 GLY B C 1
ATOM 1557 O O . GLY B 1 42 ? -5 24.203 9.625 1 92.5 42 GLY B O 1
ATOM 1558 N N . LEU B 1 43 ? -4.402 24.906 7.539 1 87 43 LEU B N 1
ATOM 1559 C CA . LEU B 1 43 ? -3.584 25.969 8.086 1 87 43 LEU B CA 1
ATOM 1560 C C . LEU B 1 43 ? -4.422 27.219 8.328 1 87 43 LEU B C 1
ATOM 1562 O O . LEU B 1 43 ? -5.344 27.516 7.57 1 87 43 LEU B O 1
ATOM 1566 N N . SER B 1 44 ? -4.387 27.828 9.547 1 73 44 SER B N 1
ATOM 1567 C CA . SER B 1 44 ? -5.121 29.047 9.906 1 73 44 SER B CA 1
ATOM 1568 C C . SER B 1 44 ? -4.867 30.156 8.898 1 73 44 SER B C 1
ATOM 1570 O O . SER B 1 44 ? -3.752 30.297 8.391 1 73 44 SER B O 1
ATOM 1572 N N . PRO B 1 45 ? -6.035 30.703 8.328 1 60.75 45 PRO B N 1
ATOM 1573 C CA . PRO B 1 45 ? -5.977 31.812 7.363 1 60.75 45 PRO B CA 1
ATOM 1574 C C . PRO B 1 45 ? -5.137 32.969 7.859 1 60.75 45 PRO B C 1
ATOM 1576 O O . PRO B 1 45 ? -4.867 33.906 7.098 1 60.75 45 PRO B O 1
ATOM 1579 N N . ASP B 1 46 ? -5.008 33.219 9.164 1 55.34 46 ASP B N 1
ATOM 1580 C CA . ASP B 1 46 ? -4.449 34.5 9.547 1 55.34 46 ASP B CA 1
ATOM 1581 C C . ASP B 1 46 ? -3.309 34.906 8.617 1 55.34 46 ASP B C 1
ATOM 1583 O O . ASP B 1 46 ? -2.867 36.062 8.625 1 55.34 46 ASP B O 1
ATOM 1587 N N . HIS B 1 47 ? -2.703 33.969 7.801 1 50.56 47 HIS B N 1
ATOM 1588 C CA . HIS B 1 47 ? -1.604 34.5 7 1 50.56 47 HIS B CA 1
ATOM 1589 C C . HIS B 1 47 ? -2 34.594 5.531 1 50.56 47 HIS B C 1
ATOM 1591 O O . HIS B 1 47 ? -2.887 33.875 5.066 1 50.56 47 HIS B O 1
ATOM 1597 N N . ALA B 1 48 ? -1.884 35.906 4.82 1 51.09 48 ALA B N 1
ATOM 1598 C CA . ALA B 1 48 ? -2.174 36.25 3.43 1 51.09 48 ALA B CA 1
ATOM 1599 C C . ALA B 1 48 ? -2.119 35 2.535 1 51.09 48 ALA B C 1
ATOM 1601 O O . ALA B 1 48 ? -1.466 34 2.873 1 51.09 48 ALA B O 1
ATOM 1602 N N . PRO B 1 49 ? -2.662 35 1.346 1 51.78 49 PRO B N 1
ATOM 1603 C CA . PRO B 1 49 ? -3.354 33.781 0.91 1 51.78 49 PRO B CA 1
ATOM 1604 C C . PRO B 1 49 ? -2.75 32.531 1.512 1 51.78 49 PRO B C 1
ATOM 1606 O O . PRO B 1 49 ? -1.534 32.344 1.457 1 51.78 49 PRO B O 1
ATOM 1609 N N . PRO B 1 50 ? -3.465 32.031 2.488 1 55.91 50 PRO B N 1
ATOM 1610 C CA . PRO B 1 50 ? -2.816 30.938 3.209 1 55.91 50 PRO B CA 1
ATOM 1611 C C . PRO B 1 50 ? -2.322 29.844 2.279 1 55.91 50 PRO B C 1
ATOM 1613 O O . PRO B 1 50 ? -2.998 29.5 1.308 1 55.91 50 PRO B O 1
ATOM 1616 N N . PRO B 1 51 ? -0.911 29.703 2.178 1 64.25 51 PRO B N 1
ATOM 1617 C CA . PRO B 1 51 ? -0.438 28.578 1.378 1 64.25 51 PRO B CA 1
ATOM 1618 C C . PRO B 1 51 ? -1.277 27.312 1.583 1 64.25 51 PRO B C 1
ATOM 1620 O O . PRO B 1 51 ? -1.818 27.109 2.672 1 64.25 51 PRO B O 1
ATOM 1623 N N . LEU B 1 52 ? -1.857 26.891 0.502 1 87.12 52 LEU B N 1
ATOM 1624 C CA . LEU B 1 52 ? -2.506 25.594 0.5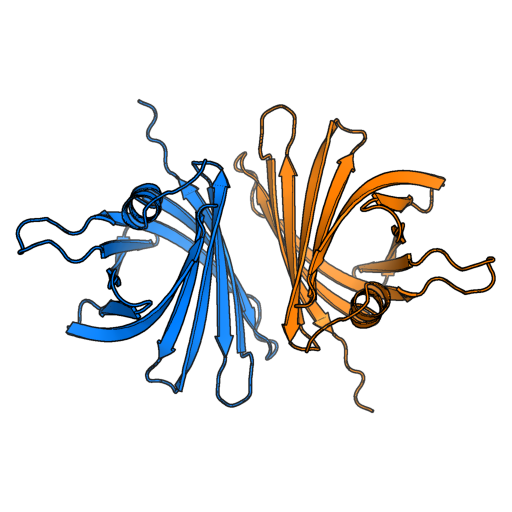77 1 87.12 52 LEU B CA 1
ATOM 1625 C C . LEU B 1 52 ? -1.655 24.594 1.37 1 87.12 52 LEU B C 1
ATOM 1627 O O . LEU B 1 52 ? -0.506 24.344 1.009 1 87.12 52 LEU B O 1
ATOM 1631 N N . GLY B 1 53 ? -2.156 24.391 2.676 1 92.75 53 GLY B N 1
ATOM 1632 C CA . GLY B 1 53 ? -1.361 23.484 3.494 1 92.75 53 GLY B CA 1
ATOM 1633 C C . GLY B 1 53 ? -2.174 22.781 4.562 1 92.75 53 GLY B C 1
ATOM 1634 O O . GLY B 1 53 ? -3.389 22.969 4.656 1 92.75 53 GLY B O 1
ATOM 1635 N N . ILE B 1 54 ? -1.482 21.875 5.23 1 94.75 54 ILE B N 1
ATOM 1636 C CA . ILE B 1 54 ? -2.082 21.125 6.324 1 94.75 54 ILE B CA 1
ATOM 1637 C C . ILE B 1 54 ? -1.118 21.078 7.512 1 94.75 54 ILE B C 1
ATOM 1639 O O . ILE B 1 54 ? 0.099 21.172 7.332 1 94.75 54 ILE B O 1
ATOM 1643 N N . LEU B 1 55 ? -1.73 21.016 8.711 1 93.88 55 LEU B N 1
ATOM 1644 C CA . LEU B 1 55 ? -1.018 20.766 9.953 1 93.88 55 LEU B CA 1
ATOM 1645 C C . LEU B 1 55 ? -1.251 19.328 10.422 1 93.88 55 LEU B C 1
ATOM 1647 O O . LEU B 1 55 ? -2.396 18.891 10.547 1 93.88 55 LEU B O 1
ATOM 1651 N N . LEU B 1 56 ? -0.179 18.547 10.594 1 95.69 56 LEU B N 1
ATOM 1652 C CA . LEU B 1 56 ? -0.224 17.188 11.125 1 95.69 56 LEU B CA 1
ATOM 1653 C C . LEU B 1 56 ? 0.291 17.141 12.562 1 95.69 56 LEU B C 1
ATOM 1655 O O . LEU B 1 56 ? 1.361 17.688 12.852 1 95.69 56 LEU B O 1
ATOM 1659 N N . THR B 1 57 ? -0.487 16.562 13.461 1 93.44 57 THR B N 1
ATOM 1660 C CA . THR B 1 57 ? -0.073 16.328 14.836 1 93.44 57 THR B CA 1
ATOM 1661 C C . THR B 1 57 ? -0.291 14.867 15.219 1 93.44 57 THR B C 1
ATOM 1663 O O . THR B 1 57 ? -1.356 14.305 14.961 1 93.44 57 THR B O 1
ATOM 1666 N N . TRP B 1 58 ? 0.688 14.227 15.75 1 94.19 58 TRP B N 1
ATOM 1667 C CA . TRP B 1 58 ? 0.481 12.836 16.125 1 94.19 58 TRP B CA 1
ATOM 1668 C C . TRP B 1 58 ? 0.765 12.617 17.609 1 94.19 58 TRP B C 1
ATOM 1670 O O . TRP B 1 58 ? 1.608 13.305 18.188 1 94.19 58 TRP B O 1
ATOM 1680 N N . HIS B 1 59 ? -0.057 11.75 18.109 1 93.06 59 HIS B N 1
ATOM 1681 C CA . HIS B 1 59 ? -0.092 11.398 19.531 1 93.06 59 HIS B CA 1
ATOM 1682 C C . HIS B 1 59 ? 0.201 9.914 19.734 1 93.06 59 HIS B C 1
ATOM 1684 O O . HIS B 1 59 ? -0.257 9.07 18.953 1 93.06 59 HIS B O 1
ATOM 1690 N N . GLU B 1 60 ? 1.011 9.562 20.625 1 88.69 60 GLU B N 1
ATOM 1691 C CA . GLU B 1 60 ? 1.207 8.195 21.094 1 88.69 60 GLU B CA 1
ATOM 1692 C C . GLU B 1 60 ? 0.769 8.031 22.547 1 88.69 60 GLU B C 1
ATOM 1694 O O . GLU B 1 60 ? 1.146 8.836 23.406 1 88.69 60 GLU B O 1
ATOM 1699 N N . ASN B 1 61 ? 0.005 6.996 22.734 1 85.38 61 ASN B N 1
ATOM 1700 C CA . ASN B 1 61 ? -0.55 6.812 24.062 1 85.38 61 ASN B CA 1
ATOM 1701 C C . ASN B 1 61 ? -1.222 8.086 24.578 1 85.38 61 ASN B C 1
ATOM 1703 O O . ASN B 1 61 ? -0.959 8.523 25.703 1 85.38 61 ASN B O 1
ATOM 1707 N N . ASN B 1 62 ? -1.933 8.773 23.641 1 77.81 62 ASN B N 1
ATOM 1708 C CA . ASN B 1 62 ? -2.762 9.945 23.891 1 77.81 62 ASN B CA 1
ATOM 1709 C C . ASN B 1 62 ? -1.913 11.172 24.219 1 77.81 62 ASN B C 1
ATOM 1711 O O . ASN B 1 62 ? -2.395 12.117 24.859 1 77.81 62 ASN B O 1
ATOM 1715 N N . ARG B 1 63 ? -0.586 11.117 24.062 1 86.38 63 ARG B N 1
ATOM 1716 C CA . ARG B 1 63 ? 0.295 12.266 24.234 1 86.38 63 ARG B CA 1
ATOM 1717 C C . ARG B 1 63 ? 0.854 12.75 22.906 1 86.38 63 ARG B C 1
ATOM 1719 O O . ARG B 1 63 ? 1.202 11.945 22.047 1 86.38 63 ARG B O 1
ATOM 1726 N N . PRO B 1 64 ? 0.764 14.078 22.75 1 82.88 64 PRO B N 1
ATOM 1727 C CA . PRO B 1 64 ? 1.366 14.609 21.531 1 82.88 64 PRO B CA 1
ATOM 1728 C C . PRO B 1 64 ? 2.863 14.32 21.438 1 82.88 64 PRO B C 1
ATOM 1730 O O . PRO B 1 64 ? 3.598 14.539 22.406 1 82.88 64 PRO B O 1
ATOM 1733 N N . VAL B 1 65 ? 3.314 13.82 20.469 1 86.06 65 VAL B N 1
ATOM 1734 C CA . VAL B 1 65 ? 4.73 13.477 20.375 1 86.06 65 VAL B CA 1
ATOM 1735 C C . VAL B 1 65 ? 5.375 14.25 19.234 1 86.06 65 VAL B C 1
ATOM 1737 O O . VAL B 1 65 ? 6.602 14.328 19.141 1 86.06 65 VAL B O 1
ATOM 1740 N N . GLY B 1 66 ? 4.566 14.914 18.359 1 89.44 66 GLY B N 1
ATOM 1741 C CA . GLY B 1 66 ? 5.184 15.664 17.281 1 89.44 66 GLY B CA 1
ATOM 1742 C C . GLY B 1 66 ? 4.172 16.312 16.359 1 89.44 66 GLY B C 1
ATOM 1743 O O . GLY B 1 66 ? 2.973 16.031 16.453 1 89.44 66 GLY B O 1
ATOM 1744 N N . SER B 1 67 ? 4.613 17.297 15.586 1 91.69 67 SER B N 1
ATOM 1745 C CA . SER B 1 67 ? 3.787 17.953 14.578 1 91.69 67 SER B CA 1
ATOM 1746 C C . SER B 1 67 ? 4.625 18.438 13.398 1 91.69 67 SER B C 1
ATOM 1748 O O . SER B 1 67 ? 5.84 18.594 13.516 1 91.69 67 SER B O 1
ATOM 1750 N N . THR B 1 68 ? 4.035 18.594 12.336 1 91.94 68 THR B N 1
ATOM 1751 C CA . THR B 1 68 ? 4.66 19.172 11.148 1 91.94 68 THR B CA 1
ATOM 1752 C C . THR B 1 68 ? 3.615 19.844 10.266 1 91.94 68 THR B C 1
ATOM 1754 O O . THR B 1 68 ? 2.42 19.578 10.383 1 91.94 68 THR B O 1
ATOM 1757 N N . THR B 1 69 ? 4.086 20.797 9.461 1 92.5 69 THR B N 1
ATOM 1758 C CA . THR B 1 69 ? 3.217 21.422 8.469 1 92.5 69 THR B CA 1
ATOM 1759 C C . THR B 1 69 ? 3.686 21.094 7.055 1 92.5 69 THR B C 1
ATOM 1761 O O . THR B 1 69 ? 4.887 21.078 6.785 1 92.5 69 THR B O 1
ATOM 1764 N N . LEU B 1 70 ? 2.771 20.781 6.238 1 93.69 70 LEU B N 1
ATOM 1765 C CA . LEU B 1 70 ? 3.027 20.703 4.805 1 93.69 70 LEU B CA 1
ATOM 1766 C C . LEU B 1 70 ? 2.355 21.859 4.066 1 93.69 70 LEU B C 1
ATOM 1768 O O . LEU B 1 70 ? 1.173 22.125 4.281 1 93.69 70 LEU B O 1
ATOM 1772 N N . THR B 1 71 ? 3.102 22.516 3.225 1 92.56 71 THR B N 1
ATOM 1773 C CA . THR B 1 71 ? 2.564 23.562 2.359 1 92.56 71 THR B CA 1
ATOM 1774 C C . THR B 1 71 ? 2.807 23.234 0.891 1 92.56 71 THR B C 1
ATOM 1776 O O . THR B 1 71 ? 3.904 22.812 0.516 1 92.56 71 THR B O 1
ATOM 1779 N N . PHE B 1 72 ? 1.812 23.438 0.101 1 93.62 72 PHE B N 1
ATOM 1780 C CA . PHE B 1 72 ? 1.854 23.031 -1.297 1 93.62 72 PHE B CA 1
ATOM 1781 C C . PHE B 1 72 ? 1.812 24.234 -2.221 1 93.62 72 PHE B C 1
ATOM 1783 O O . PHE B 1 72 ? 1.017 25.156 -2.014 1 93.62 72 PHE B O 1
ATOM 1790 N N . ASP B 1 73 ? 2.652 24.203 -3.178 1 90.81 73 ASP B N 1
ATOM 1791 C CA . ASP B 1 73 ? 2.639 25.203 -4.238 1 90.81 73 ASP B CA 1
ATOM 1792 C C . ASP B 1 73 ? 1.669 24.828 -5.352 1 90.81 73 ASP B C 1
ATOM 1794 O O . ASP B 1 73 ? 1.841 23.781 -5.996 1 90.81 73 ASP B O 1
ATOM 1798 N N . LEU B 1 74 ? 0.681 25.531 -5.637 1 85.81 74 LEU B N 1
ATOM 1799 C CA . LEU B 1 74 ? -0.343 25.188 -6.617 1 85.81 74 LEU B CA 1
ATOM 1800 C C . LEU B 1 74 ? 0.175 25.391 -8.039 1 85.81 74 LEU B C 1
ATOM 1802 O O . LEU B 1 74 ? -0.376 24.844 -8.992 1 85.81 74 LEU B O 1
ATOM 1806 N N . ASP B 1 75 ? 1.181 26.203 -8.188 1 87.25 75 ASP B N 1
ATOM 1807 C CA . ASP B 1 75 ? 1.713 26.531 -9.508 1 87.25 75 ASP B CA 1
ATOM 1808 C C . ASP B 1 75 ? 2.848 25.594 -9.891 1 87.25 75 ASP B C 1
ATOM 1810 O O . ASP B 1 75 ? 3.336 25.625 -11.023 1 87.25 75 ASP B O 1
ATOM 1814 N N . SER B 1 76 ? 3.287 24.922 -8.945 1 89.81 76 SER B N 1
ATOM 1815 C CA . SER B 1 76 ? 4.348 23.953 -9.18 1 89.81 76 SER B CA 1
ATOM 1816 C C . SER B 1 76 ? 4.121 22.672 -8.375 1 89.81 76 SER B C 1
ATOM 1818 O O . SER B 1 76 ? 3.43 22.703 -7.352 1 89.81 76 SER B O 1
ATOM 1820 N N . PRO B 1 77 ? 4.617 21.578 -8.797 1 93 77 PRO B N 1
ATOM 1821 C CA . PRO B 1 77 ? 4.477 20.328 -8.062 1 93 77 PRO B CA 1
ATOM 1822 C C . PRO B 1 77 ? 5.441 20.219 -6.879 1 93 77 PRO B C 1
ATOM 1824 O O . PRO B 1 77 ? 6.105 19.203 -6.707 1 93 77 PRO B O 1
ATOM 1827 N N . GLN B 1 78 ? 5.566 21.375 -6.16 1 94.62 78 GLN B N 1
ATOM 1828 C CA . GLN B 1 78 ? 6.473 21.438 -5.02 1 94.62 78 GLN B CA 1
ATOM 1829 C C . GLN B 1 78 ? 5.707 21.625 -3.715 1 94.62 78 GLN B C 1
ATOM 1831 O O . GLN B 1 78 ? 4.645 22.25 -3.697 1 94.62 78 GLN B O 1
ATOM 1836 N N . PHE B 1 79 ? 6.223 20.969 -2.674 1 93.38 79 PHE B N 1
ATOM 1837 C CA . PHE B 1 79 ? 5.703 21.234 -1.337 1 93.38 79 PHE B CA 1
ATOM 1838 C C . PHE B 1 79 ? 6.844 21.422 -0.34 1 93.38 79 PHE B C 1
ATOM 1840 O O . PHE B 1 79 ? 8 21.141 -0.656 1 93.38 79 PHE B O 1
ATOM 1847 N N . SER B 1 80 ? 6.492 22.016 0.789 1 91.94 80 SER B N 1
ATOM 1848 C CA . SER B 1 80 ? 7.441 22.203 1.881 1 91.94 80 SER B CA 1
ATOM 1849 C C . SER B 1 80 ? 6.93 21.578 3.174 1 91.94 80 SER B C 1
ATOM 1851 O O . SER B 1 80 ? 5.742 21.672 3.488 1 91.94 80 SER B O 1
ATOM 1853 N N . GLN B 1 81 ? 7.762 20.875 3.787 1 92.62 81 GLN B N 1
ATOM 1854 C CA . GLN B 1 81 ? 7.48 20.344 5.117 1 92.62 81 GLN B CA 1
ATOM 1855 C C . GLN B 1 81 ? 8.25 21.109 6.188 1 92.62 81 GLN B C 1
ATOM 1857 O O . GLN B 1 81 ? 9.469 21.25 6.105 1 92.62 81 GLN B O 1
ATOM 1862 N N . ASN B 1 82 ? 7.508 21.609 7.125 1 85.94 82 ASN B N 1
ATOM 1863 C CA . ASN B 1 82 ? 8.117 22.359 8.219 1 85.94 82 ASN B CA 1
ATOM 1864 C C . ASN B 1 82 ? 7.977 21.625 9.547 1 85.94 82 ASN B C 1
ATOM 1866 O O . ASN B 1 82 ? 6.891 21.156 9.898 1 85.94 82 ASN B O 1
ATOM 1870 N N . HIS B 1 83 ? 9.203 21.406 9.992 1 72.5 83 HIS B N 1
ATOM 1871 C CA . HIS B 1 83 ? 9.211 20.812 11.32 1 72.5 83 HIS B CA 1
ATOM 1872 C C . HIS B 1 83 ? 9.266 21.875 12.406 1 72.5 83 HIS B C 1
ATOM 1874 O O . HIS B 1 83 ? 9.688 23 12.156 1 72.5 83 HIS B O 1
ATOM 1880 N N . ARG B 1 84 ? 8.57 21.781 13.547 1 61.16 84 ARG B N 1
ATOM 1881 C CA . ARG B 1 84 ? 8.523 22.734 14.656 1 61.16 84 ARG B CA 1
ATOM 1882 C C . ARG B 1 84 ? 9.906 23.312 14.945 1 61.16 84 ARG B C 1
ATOM 1884 O O . ARG B 1 84 ? 10.023 24.438 15.43 1 61.16 84 ARG B O 1
ATOM 1891 N N . ALA B 1 85 ? 10.898 22.609 14.609 1 56.94 85 ALA B N 1
ATOM 1892 C CA . ALA B 1 85 ? 12.188 23.219 14.938 1 56.94 85 ALA B CA 1
ATOM 1893 C C . ALA B 1 85 ? 12.664 24.125 13.805 1 56.94 85 ALA B C 1
ATOM 1895 O O . ALA B 1 85 ? 13.859 24.422 13.695 1 56.94 85 ALA B O 1
ATOM 1896 N N . ASP B 1 86 ? 11.781 24.609 13.109 1 59.47 86 ASP B N 1
ATOM 1897 C CA . ASP B 1 86 ? 12.039 25.656 12.117 1 59.47 86 ASP B CA 1
ATOM 1898 C C . ASP B 1 86 ? 12.914 25.125 10.984 1 59.47 86 ASP B C 1
ATOM 1900 O O . ASP B 1 86 ? 13.789 25.828 10.477 1 59.47 86 ASP B O 1
ATOM 1904 N N . THR B 1 87 ? 12.984 23.875 10.836 1 69.06 87 THR B N 1
ATOM 1905 C CA . THR B 1 87 ? 13.641 23.359 9.641 1 69.06 87 THR B CA 1
ATOM 1906 C C . THR B 1 87 ? 12.617 22.984 8.578 1 69.06 87 THR B C 1
ATOM 1908 O O . THR B 1 87 ? 11.531 22.484 8.906 1 69.06 87 THR B O 1
ATOM 1911 N N . SER B 1 88 ? 12.852 23.656 7.383 1 79.19 88 SER B N 1
ATOM 1912 C CA . SER B 1 88 ? 11.977 23.344 6.254 1 79.19 88 SER B CA 1
ATOM 1913 C C . SER B 1 88 ? 12.688 22.453 5.234 1 79.19 88 SER B C 1
ATOM 1915 O O . SER B 1 88 ? 13.891 22.578 5.027 1 79.19 88 SER B O 1
ATOM 1917 N N . GLN B 1 89 ? 11.977 21.453 4.887 1 88.44 89 GLN B N 1
ATOM 1918 C CA . GLN B 1 89 ? 12.453 20.578 3.818 1 88.44 89 GLN B CA 1
ATOM 1919 C C . GLN B 1 89 ? 11.484 20.578 2.639 1 88.44 89 GLN B C 1
ATOM 1921 O O . GLN B 1 89 ? 10.273 20.5 2.826 1 88.44 89 GLN B O 1
ATOM 1926 N N . GLY B 1 90 ? 12.109 20.734 1.44 1 92.56 90 GLY B N 1
ATOM 1927 C CA . GLY B 1 90 ? 11.305 20.75 0.228 1 92.56 90 GLY B CA 1
ATOM 1928 C C . GLY B 1 90 ? 11.203 19.391 -0.441 1 92.56 90 GLY B C 1
ATOM 1929 O O . GLY B 1 90 ? 12.125 18.594 -0.358 1 92.56 90 GLY B O 1
ATOM 1930 N N . GLY B 1 91 ? 10.008 19.172 -1.044 1 95.88 91 GLY B N 1
ATOM 1931 C CA . GLY B 1 91 ? 9.805 17.953 -1.805 1 95.88 91 GLY B CA 1
ATOM 1932 C C . GLY B 1 91 ? 8.898 18.141 -3.006 1 95.88 91 GLY B C 1
ATOM 1933 O O . GLY B 1 91 ? 8.578 19.281 -3.375 1 95.88 91 GLY B O 1
ATOM 1934 N N . HIS B 1 92 ? 8.609 17.094 -3.68 1 97.31 92 HIS B N 1
ATOM 1935 C CA . HIS B 1 92 ? 7.742 17.062 -4.855 1 97.31 92 HIS B CA 1
ATOM 1936 C C . HIS B 1 92 ? 6.461 16.281 -4.566 1 97.31 92 HIS B C 1
ATOM 1938 O O . HIS B 1 92 ? 6.469 15.336 -3.781 1 97.31 92 HIS B O 1
ATOM 1944 N N . TYR B 1 93 ? 5.371 16.781 -5.176 1 97.38 93 TYR B N 1
ATOM 1945 C CA . TYR B 1 93 ? 4.133 16.031 -5.004 1 97.38 93 TYR B CA 1
ATOM 1946 C C . TYR B 1 93 ? 3.412 15.859 -6.336 1 97.38 93 TYR B C 1
ATOM 1948 O O . TYR B 1 93 ? 3.617 16.641 -7.266 1 97.38 93 TYR B O 1
ATOM 1956 N N . THR B 1 94 ? 2.703 14.82 -6.465 1 96.88 94 THR B N 1
ATOM 1957 C CA . THR B 1 94 ? 1.718 14.594 -7.516 1 96.88 94 THR B CA 1
ATOM 1958 C C . THR B 1 94 ? 0.385 14.148 -6.918 1 96.88 94 THR B C 1
ATOM 1960 O O . THR B 1 94 ? 0.337 13.664 -5.789 1 96.88 94 THR B O 1
ATOM 1963 N N . TRP B 1 95 ? -0.687 14.414 -7.555 1 95.81 95 TRP B N 1
ATOM 1964 C CA . TRP B 1 95 ? -1.999 13.961 -7.098 1 95.81 95 TRP B CA 1
ATOM 1965 C C . TRP B 1 95 ? -2.916 13.672 -8.281 1 95.81 95 TRP B C 1
ATOM 1967 O O . TRP B 1 95 ? -2.623 14.07 -9.414 1 95.81 95 TRP B O 1
ATOM 1977 N N . SER B 1 96 ? -3.885 12.914 -8.039 1 95.56 96 SER B N 1
ATOM 1978 C CA . SER B 1 96 ? -4.859 12.57 -9.07 1 95.56 96 SER B CA 1
ATOM 1979 C C . SER B 1 96 ? -6.27 12.977 -8.656 1 95.56 96 SER B C 1
ATOM 1981 O O . SER B 1 96 ? -6.551 13.141 -7.469 1 95.56 96 SER B O 1
ATOM 1983 N N . LYS B 1 97 ? -7.074 13.062 -9.594 1 94.62 97 LYS B N 1
ATOM 1984 C CA . LYS B 1 97 ? -8.477 13.391 -9.336 1 94.62 97 LYS B CA 1
ATOM 1985 C C . LYS B 1 97 ? -9.164 12.266 -8.562 1 94.62 97 LYS B C 1
ATOM 1987 O O . LYS B 1 97 ? -10.203 12.492 -7.93 1 94.62 97 LYS B O 1
ATOM 1992 N N . THR B 1 98 ? -8.539 11.055 -8.586 1 90.56 98 THR B N 1
ATOM 1993 C CA . THR B 1 98 ? -9.133 9.93 -7.867 1 90.56 98 THR B CA 1
ATOM 1994 C C . THR B 1 98 ? -8.688 9.93 -6.406 1 90.56 98 THR B C 1
ATOM 1996 O O . THR B 1 98 ? -9.102 9.07 -5.629 1 90.56 98 THR B O 1
ATOM 1999 N N . GLY B 1 99 ? -7.836 10.867 -6.047 1 94.44 99 GLY B N 1
ATOM 2000 C CA . GLY B 1 99 ? -7.555 11.086 -4.641 1 94.44 99 GLY B CA 1
ATOM 2001 C C . GLY B 1 99 ? -6.219 10.516 -4.203 1 94.44 99 GLY B C 1
ATOM 2002 O O . GLY B 1 99 ? -5.945 10.414 -3.004 1 94.44 99 GLY B O 1
ATOM 2003 N N . VAL B 1 100 ? -5.387 10.117 -5.172 1 95.5 100 VAL B N 1
ATOM 2004 C CA . VAL B 1 100 ? -4.055 9.625 -4.832 1 95.5 100 VAL B CA 1
ATOM 2005 C C . VAL B 1 100 ? -3.102 10.805 -4.633 1 95.5 100 VAL B C 1
ATOM 2007 O O . VAL B 1 100 ? -3.084 11.734 -5.438 1 95.5 100 VAL B O 1
ATOM 2010 N N . LEU B 1 101 ? -2.4 10.852 -3.545 1 97.56 101 LEU B N 1
ATOM 2011 C CA . LEU B 1 101 ? -1.363 11.836 -3.256 1 97.56 101 LEU B CA 1
ATOM 2012 C C . LEU B 1 101 ? -0.01 11.156 -3.062 1 97.56 101 LEU B C 1
ATOM 2014 O O . LEU B 1 101 ? 0.103 10.195 -2.303 1 97.56 101 LEU B O 1
ATOM 2018 N N . GLU B 1 102 ? 0.945 11.562 -3.811 1 97.75 102 GLU B N 1
ATOM 2019 C CA . GLU B 1 102 ? 2.303 11.055 -3.641 1 97.75 102 GLU B CA 1
ATOM 2020 C C . GLU B 1 102 ? 3.268 12.172 -3.248 1 97.75 102 GLU B C 1
ATOM 2022 O O . GLU B 1 102 ? 3.322 13.211 -3.904 1 97.75 102 GLU B O 1
ATOM 2027 N N . LEU B 1 103 ? 4.012 11.953 -2.221 1 97.81 103 LEU B N 1
ATOM 2028 C CA . LEU B 1 103 ? 5.004 12.891 -1.712 1 97.81 103 LEU B CA 1
ATOM 2029 C C . LEU B 1 103 ? 6.41 12.305 -1.807 1 97.81 103 LEU B C 1
ATOM 2031 O O . LEU B 1 103 ? 6.641 11.164 -1.396 1 97.81 103 LEU B O 1
ATOM 2035 N N . THR B 1 104 ? 7.242 13.031 -2.424 1 97.94 104 THR B N 1
ATOM 2036 C CA . THR B 1 104 ? 8.656 12.672 -2.463 1 97.94 104 THR B CA 1
ATOM 2037 C C . THR B 1 104 ? 9.492 13.688 -1.693 1 97.94 104 THR B C 1
ATOM 2039 O O . THR B 1 104 ? 9.453 14.883 -1.99 1 97.94 104 THR B O 1
ATOM 2042 N N . LEU B 1 105 ? 10.172 13.242 -0.708 1 96.44 105 LEU B N 1
ATOM 2043 C CA . LEU B 1 105 ? 10.93 14.125 0.174 1 96.44 105 LEU B CA 1
ATOM 2044 C C . LEU B 1 105 ? 12.367 13.641 0.315 1 96.44 105 LEU B C 1
ATOM 2046 O O . LEU B 1 105 ? 12.617 12.555 0.831 1 96.44 105 LEU B O 1
ATOM 2050 N N . PRO B 1 106 ? 13.312 14.43 -0.172 1 94.62 106 PRO B N 1
ATOM 2051 C CA . PRO B 1 106 ? 14.711 14.172 0.196 1 94.62 106 PRO B CA 1
ATOM 2052 C C . PRO B 1 106 ? 15.016 14.547 1.644 1 94.62 106 PRO B C 1
ATOM 2054 O O . PRO B 1 106 ? 14.547 15.586 2.131 1 94.62 106 PRO B O 1
ATOM 2057 N N . LEU B 1 107 ? 15.625 13.742 2.268 1 92.31 107 LEU B N 1
ATOM 2058 C CA . LEU B 1 107 ? 16.031 14.031 3.641 1 92.31 107 LEU B CA 1
ATOM 2059 C C . LEU B 1 107 ? 17.453 14.539 3.695 1 92.31 107 LEU B C 1
ATOM 2061 O O . LEU B 1 107 ? 18.234 14.336 2.754 1 92.31 107 LEU B O 1
ATOM 2065 N N . LEU B 1 108 ? 17.766 15.156 4.84 1 87.69 108 LEU B N 1
ATOM 2066 C CA . LEU B 1 108 ? 19.125 15.656 5.039 1 87.69 108 LEU B CA 1
ATOM 2067 C C . LEU B 1 108 ? 20.125 14.508 5.133 1 87.69 108 LEU B C 1
ATOM 2069 O O . LEU B 1 108 ? 21.297 14.664 4.793 1 87.69 108 LEU B O 1
ATOM 2073 N N . SER B 1 109 ? 19.719 13.344 5.559 1 89.94 109 SER B N 1
ATOM 2074 C CA . SER B 1 109 ? 20.547 12.164 5.684 1 89.94 109 SER B CA 1
ATOM 2075 C C . SER B 1 109 ? 20.953 11.617 4.316 1 89.94 109 SER B C 1
ATOM 2077 O O . SER B 1 109 ? 21.797 10.727 4.223 1 89.94 109 SER B O 1
ATOM 2079 N N . GLY B 1 110 ? 20.328 12.172 3.32 1 93.94 110 GLY B N 1
ATOM 2080 C CA . GLY B 1 110 ? 20.625 11.688 1.977 1 93.94 110 GLY B CA 1
ATOM 2081 C C . GLY B 1 110 ? 19.609 10.68 1.477 1 93.94 110 GLY B C 1
ATOM 2082 O O . GLY B 1 110 ? 19.625 10.297 0.304 1 93.94 110 GLY B O 1
ATOM 2083 N N . GLN B 1 111 ? 18.734 10.32 2.377 1 96.5 111 GLN B N 1
ATOM 2084 C CA . GLN B 1 111 ? 17.703 9.375 1.982 1 96.5 111 GLN B CA 1
ATOM 2085 C C . GLN B 1 111 ? 16.594 10.062 1.195 1 96.5 111 GLN B C 1
ATOM 2087 O O . GLN B 1 111 ? 16.375 11.273 1.34 1 96.5 111 GLN B O 1
ATOM 2092 N N . LYS B 1 112 ? 16.062 9.383 0.326 1 97.06 112 LYS B N 1
ATOM 2093 C CA . LYS B 1 112 ? 14.836 9.812 -0.334 1 97.06 112 LYS B CA 1
ATOM 2094 C C . LYS B 1 112 ? 13.633 9.039 0.202 1 97.06 112 LYS B C 1
ATOM 2096 O O . LYS B 1 112 ? 13.641 7.809 0.24 1 97.06 112 LYS B O 1
ATOM 2101 N N . VAL B 1 113 ? 12.57 9.742 0.59 1 97.31 113 VAL B N 1
ATOM 2102 C CA . VAL B 1 113 ? 11.344 9.156 1.126 1 97.31 113 VAL B CA 1
ATOM 2103 C C . VAL B 1 113 ? 10.188 9.391 0.15 1 97.31 113 VAL B C 1
ATOM 2105 O O . VAL B 1 113 ? 9.969 10.516 -0.302 1 97.31 113 VAL B O 1
ATOM 2108 N N . VAL B 1 114 ? 9.531 8.398 -0.231 1 96.62 114 VAL B N 1
ATOM 2109 C CA . VAL B 1 114 ? 8.328 8.516 -1.057 1 96.62 114 VAL B CA 1
ATOM 2110 C C . VAL B 1 114 ? 7.121 7.977 -0.294 1 96.62 114 VAL B C 1
ATOM 2112 O O . VAL B 1 114 ? 7.113 6.816 0.128 1 96.62 114 VAL B O 1
ATOM 2115 N N . GLU B 1 115 ? 6.137 8.773 -0.096 1 97.94 115 GLU B N 1
ATOM 2116 C CA . GLU B 1 115 ? 4.879 8.398 0.55 1 97.94 115 GLU B CA 1
ATOM 2117 C C . GLU B 1 115 ? 3.713 8.477 -0.428 1 97.94 115 GLU B C 1
ATOM 2119 O O . GLU B 1 115 ? 3.553 9.477 -1.135 1 97.94 115 GLU B O 1
ATOM 2124 N N . ARG B 1 116 ? 2.957 7.473 -0.489 1 95.88 116 ARG B N 1
ATOM 2125 C CA . ARG B 1 116 ? 1.739 7.43 -1.291 1 95.88 116 ARG B CA 1
ATOM 2126 C C . ARG B 1 116 ? 0.511 7.223 -0.411 1 95.88 116 ARG B C 1
ATOM 2128 O O . ARG B 1 116 ? 0.509 6.352 0.465 1 95.88 116 ARG B O 1
ATOM 2135 N N . LEU B 1 117 ? -0.475 8.031 -0.609 1 98.06 117 LEU B N 1
ATOM 2136 C CA . LEU B 1 117 ? -1.699 7.992 0.184 1 98.06 117 LEU B CA 1
ATOM 2137 C C . LE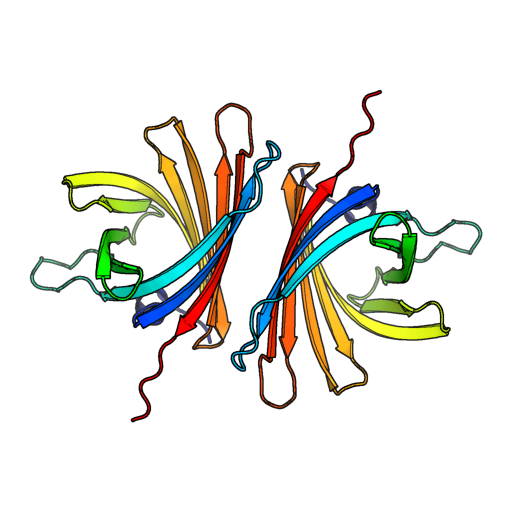U B 1 117 ? -2.926 7.867 -0.715 1 98.06 117 LEU B C 1
ATOM 2139 O O . LEU B 1 117 ? -3.002 8.516 -1.76 1 98.06 117 LEU B O 1
ATOM 2143 N N . TRP B 1 118 ? -3.904 7.082 -0.31 1 95 118 TRP B N 1
ATOM 2144 C CA . TRP B 1 118 ? -5.18 7.016 -1.019 1 95 118 TRP B CA 1
ATOM 2145 C C . TRP B 1 118 ? -6.297 6.562 -0.087 1 95 118 TRP B C 1
ATOM 2147 O O . TRP B 1 118 ? -6.035 6.023 0.991 1 95 118 TRP B O 1
ATOM 2157 N N . PHE B 1 119 ? -7.496 6.859 -0.464 1 93.94 119 PHE B N 1
ATOM 2158 C CA . PHE B 1 119 ? -8.656 6.52 0.347 1 93.94 119 PHE B CA 1
ATOM 2159 C C . PHE B 1 119 ? -9.312 5.238 -0.159 1 93.94 119 PHE B C 1
ATOM 2161 O O . PHE B 1 119 ? -9.758 5.172 -1.309 1 93.94 119 PHE B O 1
ATOM 2168 N N . ALA B 1 120 ? -9.359 4.203 0.736 1 90.44 120 ALA B N 1
ATOM 2169 C CA . ALA B 1 120 ? -10.133 2.998 0.439 1 90.44 120 ALA B CA 1
ATOM 2170 C C . ALA B 1 120 ? -11.617 3.223 0.677 1 90.44 120 ALA B C 1
ATOM 2172 O O . ALA B 1 120 ? -12.461 2.521 0.107 1 90.44 120 ALA B O 1
ATOM 2173 N N . SER B 1 121 ? -11.914 4.098 1.539 1 88.31 121 SER B N 1
ATOM 2174 C CA . SER B 1 121 ? -13.234 4.645 1.843 1 88.31 121 SER B CA 1
ATOM 2175 C C . SER B 1 121 ? -13.125 6.031 2.463 1 88.31 121 SER B C 1
ATOM 2177 O O . SER B 1 121 ? -12.023 6.512 2.736 1 88.31 121 SER B O 1
ATOM 2179 N N . ALA B 1 122 ? -14.195 6.629 2.609 1 88.5 122 ALA B N 1
ATOM 2180 C CA . ALA B 1 122 ? -14.18 7.984 3.15 1 88.5 122 ALA B CA 1
ATOM 2181 C C . ALA B 1 122 ? -13.508 8.023 4.52 1 88.5 122 ALA B C 1
ATOM 2183 O O . ALA B 1 122 ? -12.914 9.031 4.898 1 88.5 122 ALA B O 1
ATOM 2184 N N . ASN B 1 123 ? -13.531 6.863 5.227 1 91.38 123 ASN B N 1
ATOM 2185 C CA . ASN B 1 123 ? -13.016 6.863 6.594 1 91.38 123 ASN B CA 1
ATOM 2186 C C . ASN B 1 123 ? -11.828 5.926 6.75 1 91.38 123 ASN B C 1
ATOM 2188 O O . ASN B 1 123 ? -11.438 5.586 7.867 1 91.38 123 ASN B O 1
ATOM 2192 N N . LEU B 1 124 ? -11.258 5.516 5.684 1 93.19 124 LEU B N 1
ATOM 2193 C CA . LEU B 1 124 ? -10.078 4.664 5.703 1 93.19 124 LEU B CA 1
ATOM 2194 C C . LEU B 1 124 ? -9.047 5.141 4.68 1 93.19 124 LEU B C 1
ATOM 2196 O O . LEU B 1 124 ? -9.297 5.086 3.475 1 93.19 124 LEU B O 1
ATOM 2200 N N . ARG B 1 125 ? -7.938 5.539 5.133 1 96.06 125 ARG B N 1
ATOM 2201 C CA . ARG B 1 125 ? -6.812 5.977 4.312 1 96.06 125 ARG B CA 1
ATOM 2202 C C . ARG B 1 125 ? -5.637 5.008 4.434 1 96.06 125 ARG B C 1
ATOM 2204 O O . ARG B 1 125 ? -5.301 4.566 5.535 1 96.06 125 ARG B O 1
ATOM 2211 N N . LEU B 1 126 ? -5.094 4.629 3.344 1 95.25 126 LEU B N 1
ATOM 2212 C CA . LEU B 1 126 ? -3.93 3.75 3.295 1 95.25 126 LEU B CA 1
ATOM 2213 C C . LEU B 1 126 ? -2.695 4.504 2.812 1 95.25 126 LEU B C 1
ATOM 2215 O O . LEU B 1 126 ? -2.803 5.418 1.992 1 95.25 126 LEU B O 1
ATOM 2219 N N . ARG B 1 127 ? -1.576 4.211 3.404 1 96.94 127 ARG B N 1
ATOM 2220 C CA . ARG B 1 127 ? -0.314 4.852 3.045 1 96.94 127 ARG B CA 1
ATOM 2221 C C . ARG B 1 127 ? 0.797 3.818 2.889 1 96.94 127 ARG B C 1
ATOM 2223 O O . ARG B 1 127 ? 0.849 2.836 3.633 1 96.94 127 ARG B O 1
ATOM 2230 N N . THR B 1 128 ? 1.589 4.055 1.916 1 95.31 128 THR B N 1
ATOM 2231 C CA . THR B 1 128 ? 2.859 3.348 1.805 1 95.31 128 THR B CA 1
ATOM 2232 C C . THR B 1 128 ? 4.027 4.328 1.812 1 95.31 128 THR B C 1
ATOM 2234 O O . THR B 1 128 ? 3.938 5.414 1.236 1 95.31 128 THR B O 1
ATOM 2237 N N . VAL B 1 129 ? 5.039 3.924 2.469 1 96.44 129 VAL B N 1
ATOM 2238 C CA . VAL B 1 129 ? 6.25 4.734 2.51 1 96.44 129 VAL B CA 1
ATOM 2239 C C . VAL B 1 129 ? 7.457 3.883 2.117 1 96.44 129 VAL B C 1
ATOM 2241 O O . VAL B 1 129 ? 7.617 2.762 2.605 1 96.44 129 VAL B O 1
ATOM 2244 N N . ARG B 1 130 ? 8.25 4.41 1.258 1 96.38 130 ARG B N 1
ATOM 2245 C CA . ARG B 1 130 ? 9.523 3.805 0.901 1 96.38 130 ARG B CA 1
ATOM 2246 C C . ARG B 1 130 ? 10.688 4.723 1.268 1 96.38 130 ARG B C 1
ATOM 2248 O O . ARG B 1 130 ? 10.633 5.93 1.02 1 96.38 130 ARG B O 1
ATOM 2255 N N . VAL B 1 131 ? 11.672 4.145 1.861 1 97.06 131 VAL B N 1
ATOM 2256 C CA . VAL B 1 131 ? 12.883 4.879 2.205 1 97.06 131 VAL B CA 1
ATOM 2257 C C . VAL B 1 131 ? 14.078 4.297 1.445 1 97.06 131 VAL B C 1
ATOM 2259 O O . VAL B 1 131 ? 14.406 3.119 1.603 1 97.06 131 VAL B O 1
ATOM 2262 N N . ARG B 1 132 ? 14.695 5.129 0.628 1 96.62 132 ARG B N 1
ATOM 2263 C CA . ARG B 1 132 ? 15.844 4.711 -0.166 1 96.62 132 ARG B CA 1
ATOM 2264 C C . ARG B 1 132 ? 17.094 5.516 0.203 1 96.62 132 ARG B C 1
ATOM 2266 O O . ARG B 1 132 ? 17.031 6.742 0.3 1 96.62 132 ARG B O 1
ATOM 2273 N N . GLY B 1 133 ? 18.172 4.863 0.464 1 95.94 133 GLY B N 1
ATOM 2274 C CA . GLY B 1 133 ? 19.469 5.492 0.641 1 95.94 133 GLY B CA 1
ATOM 2275 C C . GLY B 1 133 ? 20.359 5.348 -0.569 1 95.94 133 GLY B C 1
ATOM 2276 O O . GLY B 1 133 ? 19.891 5.094 -1.679 1 95.94 133 GLY B O 1
ATOM 2277 N N . ALA B 1 134 ? 21.594 5.613 -0.312 1 93.5 134 ALA B N 1
ATOM 2278 C CA . ALA B 1 134 ? 22.594 5.559 -1.375 1 93.5 134 ALA B CA 1
ATOM 2279 C C . ALA B 1 134 ? 22.688 4.156 -1.975 1 93.5 134 ALA B C 1
ATOM 2281 O O . ALA B 1 134 ? 22.938 4.004 -3.172 1 93.5 134 ALA B O 1
ATOM 2282 N N . ASN B 1 135 ? 22.422 3.203 -1.143 1 91.94 135 ASN B N 1
ATOM 2283 C CA . ASN B 1 135 ? 22.609 1.823 -1.576 1 91.94 135 ASN B CA 1
ATOM 2284 C C . ASN B 1 135 ? 21.281 1.196 -2.033 1 91.94 135 ASN B C 1
ATOM 2286 O O . ASN B 1 135 ? 21.203 -0.018 -2.229 1 91.94 135 ASN B O 1
ATOM 2290 N N . GLY B 1 136 ? 20.266 2.014 -2.082 1 92.62 136 GLY B N 1
ATOM 2291 C CA . GLY B 1 136 ? 19 1.486 -2.557 1 92.62 136 GLY B CA 1
ATOM 2292 C C . GLY B 1 136 ? 17.906 1.529 -1.505 1 92.62 136 GLY B C 1
ATOM 2293 O O . GLY B 1 136 ? 17.922 2.391 -0.623 1 92.62 136 GLY B O 1
ATOM 2294 N N . LEU B 1 137 ? 16.922 0.634 -1.705 1 93.12 137 LEU B N 1
ATOM 2295 C CA . LEU B 1 137 ? 15.766 0.604 -0.806 1 93.12 137 LEU B CA 1
ATOM 2296 C C . LEU B 1 137 ? 16.172 0.081 0.569 1 93.12 137 LEU B C 1
ATOM 2298 O O . LEU B 1 137 ? 16.844 -0.946 0.675 1 93.12 137 LEU B O 1
ATOM 2302 N N . GLU B 1 138 ? 15.773 0.804 1.606 1 94.75 138 GLU B N 1
ATOM 2303 C CA . GLU B 1 138 ? 16.172 0.431 2.963 1 94.75 138 GLU B CA 1
ATOM 2304 C C . GLU B 1 138 ? 14.984 -0.123 3.746 1 94.75 138 GLU B C 1
ATOM 2306 O O . GLU B 1 138 ? 15.141 -1.04 4.555 1 94.75 138 GLU B O 1
ATOM 2311 N N . SER B 1 139 ? 13.758 0.44 3.512 1 94.62 139 SER B N 1
ATOM 2312 C CA . SER B 1 139 ? 12.586 -0.027 4.246 1 94.62 139 SER B CA 1
ATOM 2313 C C . SER B 1 139 ? 11.297 0.361 3.529 1 94.62 139 SER B C 1
ATOM 2315 O O . SER B 1 139 ? 11.289 1.276 2.703 1 94.62 139 SER B O 1
ATOM 2317 N N . VAL B 1 140 ? 10.312 -0.348 3.762 1 94.94 140 VAL B N 1
ATOM 2318 C CA . VAL B 1 140 ? 8.953 -0.039 3.314 1 94.94 140 VAL B CA 1
ATOM 2319 C C . VAL B 1 140 ? 8 -0.036 4.508 1 94.94 140 VAL B C 1
ATOM 2321 O O . VAL B 1 140 ? 8.133 -0.86 5.418 1 94.94 140 VAL B O 1
ATOM 2324 N N . ALA B 1 141 ? 7.113 0.878 4.578 1 96.31 141 ALA B N 1
ATOM 2325 C CA . ALA B 1 141 ? 6.125 0.928 5.652 1 96.31 141 ALA B CA 1
ATOM 2326 C C . ALA B 1 141 ? 4.707 0.997 5.09 1 96.31 141 ALA B C 1
ATOM 2328 O O . ALA B 1 141 ? 4.477 1.611 4.047 1 96.31 141 ALA B O 1
ATOM 2329 N N . PHE B 1 142 ? 3.828 0.4 5.77 1 95.44 142 PHE B N 1
ATOM 2330 C CA . PHE B 1 142 ? 2.412 0.408 5.426 1 95.44 142 PHE B CA 1
ATOM 2331 C C . PHE B 1 142 ? 1.578 0.943 6.586 1 95.44 142 PHE B C 1
ATOM 2333 O O . PHE B 1 142 ? 1.836 0.614 7.746 1 95.44 142 PHE B O 1
ATOM 2340 N N . TYR B 1 143 ? 0.655 1.799 6.227 1 95.19 143 TYR B N 1
ATOM 2341 C CA . TYR B 1 143 ? -0.226 2.398 7.223 1 95.19 143 TYR B CA 1
ATOM 2342 C C . TYR B 1 143 ? -1.689 2.146 6.875 1 95.19 143 TYR B C 1
ATOM 2344 O O . TYR B 1 143 ? -2.082 2.232 5.711 1 95.19 143 TYR B O 1
ATOM 2352 N N . SER B 1 144 ? -2.439 1.846 7.859 1 93.06 144 SER B N 1
ATOM 2353 C CA . SER B 1 144 ? -3.895 1.933 7.836 1 93.06 144 SER B CA 1
ATOM 2354 C C . SER B 1 144 ? -4.402 3.02 8.773 1 93.06 144 SER B C 1
ATOM 2356 O O . SER B 1 144 ? -4.133 2.98 9.977 1 93.06 144 SER B O 1
ATOM 2358 N N . ASP B 1 145 ? -5.074 4.02 8.281 1 96 145 ASP B N 1
ATOM 2359 C CA . ASP B 1 145 ? -5.594 5.137 9.062 1 96 145 ASP B CA 1
ATOM 2360 C C . ASP B 1 145 ? -7.121 5.133 9.078 1 96 145 ASP B C 1
ATOM 2362 O O . ASP B 1 145 ? -7.758 5.34 8.039 1 96 145 ASP B O 1
ATOM 2366 N N . ILE B 1 146 ? -7.695 4.977 10.242 1 93.12 146 ILE B N 1
ATOM 2367 C CA . ILE B 1 146 ? -9.148 4.965 10.359 1 93.12 146 ILE B CA 1
ATOM 2368 C C . ILE B 1 146 ? -9.625 6.25 11.039 1 93.12 146 ILE B C 1
ATOM 2370 O O . ILE B 1 146 ? -9.164 6.59 12.133 1 93.12 146 ILE B O 1
ATOM 2374 N N . ARG B 1 147 ? -10.492 6.902 10.258 1 95.06 147 ARG B N 1
ATOM 2375 C CA . ARG B 1 147 ? -11.023 8.156 10.789 1 95.06 147 ARG B CA 1
ATOM 2376 C C . ARG B 1 147 ? -11.812 7.926 12.07 1 95.06 147 ARG B C 1
ATOM 2378 O O . ARG B 1 147 ? -12.609 6.992 12.156 1 95.06 147 ARG B O 1
ATOM 2385 N N . ARG B 1 148 ? -11.555 8.734 13.094 1 90.94 148 ARG B N 1
ATOM 2386 C CA . ARG B 1 148 ? -12.383 8.703 14.297 1 90.94 148 ARG B CA 1
ATOM 2387 C C . ARG B 1 148 ? -13.68 9.477 14.086 1 90.94 148 ARG B C 1
ATOM 2389 O O . ARG B 1 148 ? -13.664 10.688 13.852 1 90.94 148 ARG B O 1
ATOM 2396 N N . VAL B 1 149 ? -14.695 8.797 13.766 1 76.62 149 VAL B N 1
ATOM 2397 C CA . VAL B 1 149 ? -15.984 9.453 13.602 1 76.62 149 VAL B CA 1
ATOM 2398 C C . VAL B 1 149 ? -16.688 9.578 14.953 1 76.62 149 VAL B C 1
ATOM 2400 O O . VAL B 1 149 ? -16.781 8.594 15.695 1 76.62 149 VAL B O 1
ATOM 2403 N N . THR B 1 150 ? -16.562 10.648 15.664 1 62.22 150 THR B N 1
ATOM 2404 C CA . THR B 1 150 ? -17.312 10.844 16.891 1 62.22 150 THR B CA 1
ATOM 2405 C C . THR B 1 150 ? -18.812 10.672 16.641 1 62.22 150 THR B C 1
ATOM 2407 O O . THR B 1 150 ? -19.359 11.273 15.727 1 62.22 150 THR B O 1
ATOM 2410 N N . PRO B 1 151 ? -19.438 9.469 17.25 1 52 151 PRO B N 1
ATOM 2411 C CA . PRO B 1 151 ? -20.906 9.43 17.188 1 52 151 PRO B CA 1
ATOM 2412 C C . PRO B 1 151 ? -21.547 10.75 17.609 1 52 151 PRO B C 1
ATOM 2414 O O . PRO B 1 151 ? -21.078 11.391 18.547 1 52 151 PRO B O 1
ATOM 2417 N N . SER B 1 152 ? -22 11.367 16.562 1 40.84 152 SER B N 1
ATOM 2418 C CA . SER B 1 152 ? -22.891 12.414 17.062 1 40.84 152 SER B CA 1
ATOM 2419 C C . SER B 1 152 ? -23.906 11.859 18.047 1 40.84 152 SER B C 1
ATOM 2421 O O . SER B 1 152 ? -24.344 10.719 17.906 1 40.84 152 SER B O 1
#

Sequence (304 aa):
MEFHHLSQLLAHHWGTWICQRTRFYLDGTPANHGKAQLEITGLSPDHAPPPLGILLTWHENNRPVGSTTLTFDLDSPQFSQNHRADTSQGGHYTWSKTGVLELTLPLLSGQKVVERLWFASANLRLRTVRVRGANGLESVAFYSDIRRVTPSMEFHHLSQLLAHHWGTWICQRTRFYLDGTPANHGKAQLEITGLSPDHAPPPLGILLTWHENNRPVGSTTLTFDLDSPQFSQNHRADTSQGGHYTWSKTGVLELTLPLLSGQKVVERLWFASANLRLRTVRVRGANGLESVAFYSDIRRVTPS

Solvent-accessible surface area (backbone atoms only — not comparable to full-atom values): 15966 Å² total; per-residue (Å²): 126,78,38,92,43,70,68,55,46,57,54,64,61,43,48,42,25,47,33,38,36,42,31,43,38,72,84,66,54,77,68,46,74,48,66,36,38,37,38,30,41,70,56,72,60,92,45,71,86,48,62,54,36,37,34,40,35,33,21,47,95,89,35,79,75,49,55,37,32,40,34,45,43,89,89,44,59,37,31,38,36,35,38,82,82,75,45,75,43,61,31,39,45,54,69,46,44,78,47,40,38,36,39,38,35,61,44,93,88,61,29,39,35,40,37,38,36,35,64,86,42,96,51,31,37,38,36,39,36,39,36,26,44,92,90,38,79,46,35,41,33,40,36,48,29,36,50,64,74,74,83,123,126,76,38,90,44,70,68,55,47,56,55,64,61,43,45,43,25,48,33,38,35,44,34,42,39,71,82,66,53,75,68,44,74,48,67,35,38,38,37,30,41,70,56,74,60,91,43,76,82,49,63,55,37,37,34,41,35,34,22,47,94,89,34,81,74,49,54,37,33,41,34,44,43,90,91,44,60,37,3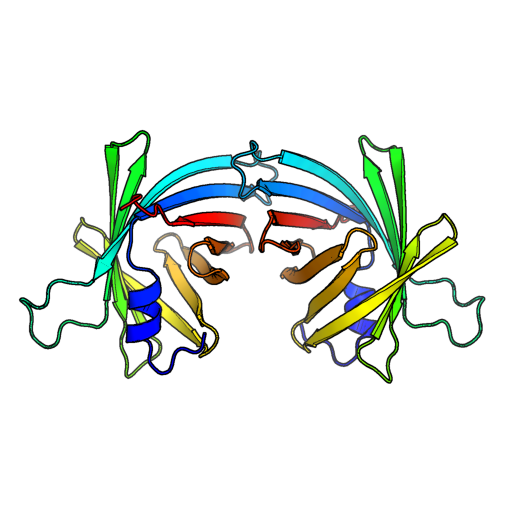1,36,38,33,38,84,81,74,45,74,40,62,29,39,46,53,71,46,44,76,46,40,38,36,40,36,36,60,44,93,89,60,30,39,36,40,37,39,38,36,64,85,41,97,52,31,37,37,34,41,35,38,37,27,44,94,91,37,77,46,35,43,33,42,36,46,29,36,50,65,72,74,82,122

Foldseek 3Di:
DFAPDPLVLLVLPAAKWWKWKWKDWPVPPDIDIDIKIKGKDFDDCPDPNPFSKIKIWIGDPNHTDAIWMKGADRVAQKIWIAGPVGDIWIWGWDAGRQNKIWIWTQDPVQKIKIKIWGDPDSFWIKMKIWIAHPVGTTMIMIMIIGGDDPDD/DFAPDPLVLLVLPAAKWWKWKWKDWPVPPDIDIDIKIKGKDFDDCPDVNPQSKIKIWIGDPNHTDAIWMKGADRVAQKIWIAGVVGDIWIWGWDAGRQNKIWIWTQDPVQKIKIKIWGDPDSFWIKMKIWIAHPVGTTMIMIMIIGGDDPDD

InterPro domains:
  IPR012674 Calycin [G3DSA:2.40.128.20] (53-152)
  IPR018536 Chromophore lyase CpcS/CpeS [PF09367] (91-148)